Protein AF-A0A960TEM9-F1 (afdb_monomer_lite)

pLDDT: mean 94.27, std 4.08, range [75.38, 98.44]

Foldseek 3Di:
DFEAEAEQCALVLVVLLCPLQVDDGQEYEYEECNHNFLDPDPVLLVLLLVLQVVQVVVCVVVVHPDGSLVSLVVCCVVQCPVPPCSVVSVVSSVVNNVSLVSSVVSLLVSLVSVVVSCVPRHPYQYAYAYELQDFPCCPHPRVVRYQALHWDADPNFIEGEHYYDCDHDRNHSRVRHDHFDWDQDPNDIDGPLVVSCVVRVGPYYD

Radius of gyration: 19.65 Å; chains: 1; bounding box: 46×32×54 Å

Secondary structure (DSSP, 8-state):
--EEEEE--TT-HHHHHHHHHH---SEEEEES-S-S-S-S-HHHHHHHHHHHHHHHHHHHHTT----HHHHHHHHHHSTTTTGGGHHHHHHHHHHHHHHHHHHHHHHHHHHHHHHHHHHHH--SEEEEE--TTSB-GGGSGGGGTB-BTEEEEETTEEEEE----SSPPTTS-GGGBPPP-EEEETTEEEEHHHHHHHHH--SEE-

Structure (mmCIF, N/CA/C/O backbone):
data_AF-A0A960TEM9-F1
#
_entry.id   AF-A0A960TEM9-F1
#
loop_
_atom_site.group_PDB
_atom_site.id
_atom_site.type_symbol
_atom_site.label_atom_id
_atom_site.label_alt_id
_atom_site.label_comp_id
_atom_site.label_asym_id
_atom_site.label_entity_id
_atom_site.label_seq_id
_atom_site.pdbx_PDB_ins_code
_atom_site.Cartn_x
_atom_site.Cartn_y
_atom_site.Cartn_z
_atom_site.occupancy
_atom_site.B_iso_or_equiv
_atom_site.auth_seq_id
_atom_site.auth_comp_id
_atom_site.auth_asym_id
_atom_site.auth_atom_id
_atom_site.pdbx_PDB_model_num
ATOM 1 N N . MET A 1 1 ? -21.527 -1.713 22.160 1.00 87.81 1 MET A N 1
ATOM 2 C CA . MET A 1 1 ? -20.190 -1.833 21.565 1.00 87.81 1 MET A CA 1
ATOM 3 C C . MET A 1 1 ? -19.912 -0.584 20.749 1.00 87.81 1 MET A C 1
ATOM 5 O O . MET A 1 1 ? -20.738 -0.229 19.914 1.00 87.81 1 MET A O 1
ATOM 9 N N . LYS A 1 2 ? -18.819 0.114 21.033 1.00 93.19 2 LYS A N 1
ATOM 10 C CA . LYS A 1 2 ? -18.393 1.347 20.384 1.00 93.19 2 LYS A CA 1
ATOM 11 C C . LYS A 1 2 ? -17.256 1.032 19.418 1.00 93.19 2 LYS A C 1
ATOM 13 O O . LYS A 1 2 ? -16.151 0.711 19.844 1.00 93.19 2 LYS A O 1
ATOM 18 N N . ILE A 1 3 ? -17.549 1.125 18.128 1.00 94.00 3 ILE A N 1
ATOM 19 C CA . ILE A 1 3 ? -16.569 0.950 17.057 1.00 94.00 3 ILE A CA 1
ATOM 20 C C . ILE A 1 3 ? -16.084 2.334 16.629 1.00 94.00 3 ILE A C 1
ATOM 22 O O . ILE A 1 3 ? -16.900 3.219 16.365 1.00 94.00 3 ILE A O 1
ATOM 26 N N . LEU A 1 4 ? -14.771 2.514 16.550 1.00 96.00 4 LEU A N 1
ATOM 27 C CA . LEU A 1 4 ? -14.139 3.656 15.901 1.00 96.00 4 LEU A CA 1
ATOM 28 C C . LEU A 1 4 ? -13.612 3.205 14.541 1.00 96.00 4 LEU A C 1
ATOM 30 O O . LEU A 1 4 ? -12.594 2.523 14.456 1.00 96.00 4 LEU A O 1
ATOM 34 N N . PHE A 1 5 ? -14.348 3.572 13.495 1.00 95.44 5 PHE A N 1
ATOM 35 C CA . PHE A 1 5 ? -13.977 3.348 12.103 1.00 95.44 5 PHE A CA 1
ATOM 36 C C . PHE A 1 5 ? -13.313 4.611 11.553 1.00 95.44 5 PHE A C 1
ATOM 38 O O . PHE A 1 5 ? -13.903 5.692 11.604 1.00 95.44 5 PHE A O 1
ATOM 45 N N . VAL A 1 6 ? -12.075 4.474 11.088 1.00 95.75 6 VAL A N 1
ATOM 46 C CA . VAL A 1 6 ? -11.219 5.567 10.623 1.00 95.75 6 VAL A CA 1
ATOM 47 C C . VAL A 1 6 ? -10.696 5.192 9.250 1.00 95.75 6 VAL A C 1
ATOM 49 O O . VAL A 1 6 ? -10.158 4.096 9.091 1.00 95.75 6 VAL A O 1
ATOM 52 N N . THR A 1 7 ? -10.827 6.104 8.290 1.00 94.00 7 THR A N 1
ATOM 53 C CA . THR A 1 7 ? -10.316 5.909 6.933 1.00 94.00 7 THR A CA 1
ATOM 54 C C . THR A 1 7 ? -9.292 6.949 6.531 1.00 94.00 7 THR A C 1
ATOM 56 O O . THR A 1 7 ? -9.216 8.007 7.158 1.00 94.00 7 THR A O 1
ATOM 59 N N . ASP A 1 8 ? -8.505 6.621 5.505 1.00 91.88 8 ASP A N 1
ATOM 60 C CA . ASP A 1 8 ? -7.611 7.545 4.799 1.00 91.88 8 ASP A CA 1
ATOM 61 C C . ASP A 1 8 ? -6.617 8.232 5.745 1.00 91.88 8 ASP A C 1
ATOM 63 O O . ASP A 1 8 ? -6.520 9.459 5.838 1.00 91.88 8 ASP A O 1
ATOM 67 N N . ILE A 1 9 ? -5.887 7.411 6.507 1.00 94.62 9 ILE A N 1
ATOM 68 C CA . ILE A 1 9 ? -4.943 7.890 7.528 1.00 94.62 9 ILE A CA 1
ATOM 69 C C . ILE A 1 9 ? -3.805 8.682 6.886 1.00 94.62 9 ILE A C 1
ATOM 71 O O . ILE A 1 9 ? -3.343 9.655 7.479 1.00 94.62 9 ILE A O 1
ATOM 75 N N . HIS A 1 10 ? -3.335 8.272 5.706 1.00 94.38 10 HIS A N 1
ATOM 76 C CA . HIS A 1 10 ? -2.368 9.017 4.905 1.00 94.38 10 HIS A CA 1
ATOM 77 C C . HIS A 1 10 ? -1.133 9.501 5.687 1.00 94.38 10 HIS A C 1
ATOM 79 O O . HIS A 1 10 ? -0.789 10.683 5.678 1.00 94.38 10 HIS A O 1
ATOM 85 N N . ASP A 1 11 ? -0.448 8.589 6.387 1.00 92.50 11 ASP A N 1
ATOM 86 C CA . ASP A 1 11 ? 0.738 8.911 7.201 1.00 92.50 11 ASP A CA 1
ATOM 87 C C . ASP A 1 11 ? 0.480 9.911 8.366 1.00 92.50 11 ASP A C 1
ATOM 89 O O . ASP A 1 11 ? 1.436 10.410 8.975 1.00 92.50 11 ASP A O 1
ATOM 93 N N . ALA A 1 12 ? -0.775 10.196 8.750 1.00 94.50 12 ALA A N 1
ATOM 94 C CA . ALA A 1 12 ? -1.130 11.127 9.832 1.00 94.50 12 ALA A CA 1
ATOM 95 C C . ALA A 1 12 ? -0.862 10.556 11.244 1.00 94.50 12 ALA A C 1
ATOM 97 O O . ALA A 1 12 ? -1.727 10.517 12.119 1.00 94.50 12 ALA A O 1
ATOM 98 N N . LEU A 1 13 ? 0.380 10.138 11.509 1.00 93.88 13 LEU A N 1
ATOM 99 C CA . LEU A 1 13 ? 0.802 9.450 12.737 1.00 93.88 13 LEU A CA 1
ATOM 100 C C . LEU A 1 13 ? 0.523 10.254 14.016 1.00 93.88 13 LEU A C 1
ATOM 102 O O . LEU A 1 13 ? 0.240 9.688 15.073 1.00 93.88 13 LEU A O 1
ATOM 106 N N . LYS A 1 14 ? 0.609 11.589 13.940 1.00 95.12 14 LYS A N 1
ATOM 107 C CA . LYS A 1 14 ? 0.309 12.469 15.081 1.00 95.12 14 LYS A CA 1
ATOM 108 C C . LYS A 1 14 ? -1.171 12.417 15.441 1.00 95.12 14 LYS A C 1
ATOM 110 O O . LYS A 1 14 ? -1.487 12.304 16.625 1.00 95.12 14 LYS A O 1
ATOM 115 N N . ASP A 1 15 ? -2.036 12.467 14.438 1.00 96.25 15 ASP A N 1
ATOM 116 C CA . ASP A 1 15 ? -3.483 12.457 14.625 1.00 96.25 15 ASP A CA 1
ATOM 117 C C . ASP A 1 15 ? -3.960 11.062 15.017 1.00 96.25 15 ASP A C 1
ATOM 119 O O . ASP A 1 15 ? -4.743 10.940 15.954 1.00 96.25 15 ASP A O 1
ATOM 123 N N . LEU A 1 16 ? -3.377 10.008 14.432 1.00 96.12 16 LEU A N 1
ATOM 124 C CA . LEU A 1 16 ? -3.600 8.629 14.864 1.00 96.12 16 LEU A CA 1
ATOM 125 C C . LEU A 1 16 ? -3.252 8.445 16.348 1.00 96.12 16 LEU A C 1
ATOM 127 O O . LEU A 1 16 ? -4.034 7.879 17.108 1.00 96.12 16 LEU A O 1
ATOM 131 N N . ARG A 1 17 ? -2.117 8.989 16.806 1.00 96.75 17 ARG A N 1
ATOM 132 C CA . ARG A 1 17 ? -1.752 8.965 18.230 1.00 96.75 17 ARG A CA 1
ATOM 133 C C . ARG A 1 17 ? -2.773 9.702 19.095 1.00 96.75 17 ARG A C 1
ATOM 135 O O . ARG A 1 17 ? -3.124 9.216 20.170 1.00 96.75 17 ARG A O 1
ATOM 142 N N . VAL A 1 18 ? -3.206 10.894 18.679 1.00 97.12 18 VAL A N 1
ATOM 143 C CA . VAL A 1 18 ? -4.218 11.666 19.417 1.00 97.12 18 VAL A CA 1
ATOM 144 C C . VAL A 1 18 ? -5.517 10.872 19.490 1.00 97.12 18 VAL A C 1
ATOM 146 O O . VAL A 1 18 ? -6.055 10.720 20.582 1.00 97.12 18 VAL A O 1
ATOM 149 N N . LEU A 1 19 ? -5.972 10.296 18.379 1.00 96.69 19 LEU A N 1
ATOM 150 C CA . LEU A 1 19 ? -7.174 9.473 18.316 1.00 96.69 19 LEU A CA 1
ATOM 151 C C . LEU A 1 19 ? -7.092 8.291 19.285 1.00 96.69 19 LEU A C 1
ATOM 153 O O . LEU A 1 19 ? -7.959 8.161 20.146 1.00 96.69 19 LEU A O 1
ATOM 157 N N . LEU A 1 20 ? -6.024 7.493 19.222 1.00 96.75 20 LEU A N 1
ATOM 158 C CA . LEU A 1 20 ? -5.862 6.315 20.080 1.00 96.75 20 LEU A CA 1
ATOM 159 C C . LEU A 1 20 ? -5.792 6.687 21.569 1.00 96.75 20 LEU A C 1
ATOM 161 O O . LEU A 1 20 ? -6.387 6.022 22.404 1.00 96.75 20 LEU A O 1
ATOM 165 N N . SER A 1 21 ? -5.108 7.785 21.906 1.00 96.62 21 SER A N 1
ATOM 166 C CA . SER A 1 21 ? -4.914 8.202 23.305 1.00 96.62 21 SER A CA 1
ATOM 167 C C . SER A 1 21 ? -6.068 8.999 23.921 1.00 96.62 21 SER A C 1
ATOM 169 O O . SER A 1 21 ? -6.126 9.124 25.144 1.00 96.62 21 SER A O 1
ATOM 171 N N . SER A 1 22 ? -6.956 9.578 23.108 1.00 95.81 22 SER A N 1
ATOM 172 C CA . SER A 1 22 ? -8.042 10.455 23.579 1.00 95.81 22 SER A CA 1
ATOM 173 C C . SER A 1 22 ? -9.438 9.863 23.410 1.00 95.81 22 SER A C 1
ATOM 175 O O . SER A 1 22 ? -10.421 10.479 23.829 1.00 95.81 22 SER A O 1
ATOM 177 N N . THR A 1 23 ? -9.540 8.676 22.812 1.00 95.50 23 THR A N 1
ATOM 178 C CA . THR A 1 23 ? -10.810 7.986 22.614 1.00 95.50 23 THR A CA 1
ATOM 179 C C . THR A 1 23 ? -10.873 6.688 23.408 1.00 95.50 23 THR A C 1
ATOM 181 O O . THR A 1 23 ? -9.870 6.105 23.807 1.00 95.50 23 THR A O 1
ATOM 184 N N . ASP A 1 24 ? -12.100 6.269 23.686 1.00 94.00 24 ASP A N 1
ATOM 185 C CA . ASP A 1 24 ? -12.412 4.981 24.293 1.00 94.00 24 ASP A CA 1
ATOM 186 C C . ASP A 1 24 ? -13.243 4.188 23.292 1.00 94.00 24 ASP A C 1
ATOM 188 O O . ASP A 1 24 ? -14.206 4.741 22.745 1.00 94.00 24 ASP A O 1
ATOM 192 N N . ALA A 1 25 ? -12.850 2.953 23.006 1.00 94.69 25 ALA A N 1
ATOM 193 C CA . ALA A 1 25 ? -13.451 2.103 21.985 1.00 94.69 25 ALA A CA 1
ATOM 194 C C . ALA A 1 25 ? -13.529 0.666 22.492 1.00 94.69 25 ALA A C 1
ATOM 196 O O . ALA A 1 25 ? -12.706 0.246 23.292 1.00 94.69 25 ALA A O 1
ATOM 197 N N . ASP A 1 26 ? -14.468 -0.108 21.961 1.00 94.06 26 ASP A N 1
ATOM 198 C CA . ASP A 1 26 ? -14.418 -1.569 22.058 1.00 94.06 26 ASP A CA 1
ATOM 199 C C . ASP A 1 26 ? -13.652 -2.174 20.866 1.00 94.06 26 ASP A C 1
ATOM 201 O O . ASP A 1 26 ? -13.175 -3.306 20.938 1.00 94.06 26 ASP A O 1
ATOM 205 N N . LEU A 1 27 ? -13.544 -1.425 19.761 1.00 95.44 27 LEU A N 1
ATOM 206 C CA . LEU A 1 27 ? -12.849 -1.829 18.543 1.00 95.44 27 LEU A CA 1
ATOM 207 C C . LEU A 1 27 ? -12.397 -0.607 17.728 1.00 95.44 27 LEU A C 1
ATOM 209 O O . LEU A 1 27 ? -13.201 0.292 17.468 1.00 95.44 27 LEU A O 1
ATOM 213 N N . TYR A 1 28 ? -11.147 -0.625 17.265 1.00 97.12 28 TYR A N 1
ATOM 214 C CA . TYR A 1 28 ? -10.631 0.266 16.224 1.00 97.12 28 TYR A CA 1
ATOM 215 C C . TYR A 1 28 ? -10.562 -0.464 14.884 1.00 97.12 28 TYR A C 1
ATOM 217 O O . TYR A 1 28 ? -10.062 -1.587 14.800 1.00 97.12 28 TYR A O 1
ATOM 225 N N . LEU A 1 29 ? -11.032 0.197 13.835 1.00 96.56 29 LEU A N 1
ATOM 226 C CA . LEU A 1 29 ? -10.920 -0.251 12.454 1.00 96.56 29 LEU A CA 1
ATOM 227 C C . LEU A 1 29 ? -10.253 0.864 11.654 1.00 96.56 29 LEU A C 1
ATOM 229 O O . LEU A 1 29 ? -10.829 1.939 11.496 1.00 96.56 29 LEU A O 1
ATOM 233 N N . LEU A 1 30 ? -9.020 0.615 11.219 1.00 96.75 30 LEU A N 1
ATOM 234 C CA . LEU A 1 30 ? -8.183 1.557 10.480 1.00 96.75 30 LEU A CA 1
ATOM 235 C C . LEU A 1 30 ? -8.102 1.103 9.019 1.00 96.75 30 LEU A C 1
ATOM 237 O O . LEU A 1 30 ? -7.366 0.169 8.698 1.00 96.75 30 LEU A O 1
ATOM 241 N N . CYS A 1 31 ? -8.895 1.703 8.142 1.00 94.25 31 CYS A N 1
ATOM 242 C CA . CYS A 1 31 ? -9.193 1.123 6.835 1.00 94.25 31 CYS A CA 1
ATOM 243 C C . CYS A 1 31 ? -8.950 2.105 5.694 1.00 94.25 31 CYS A C 1
ATOM 245 O O . CYS A 1 31 ? -9.415 3.230 5.754 1.00 94.25 31 CYS A O 1
ATOM 247 N N . GLY A 1 32 ? -8.321 1.659 4.614 1.00 88.56 32 GLY A N 1
ATOM 248 C CA . GLY A 1 32 ? -8.079 2.504 3.448 1.00 88.56 32 GLY A CA 1
ATOM 249 C C . GLY A 1 32 ? -6.903 3.456 3.660 1.00 88.56 32 GLY A C 1
ATOM 250 O O . GLY A 1 32 ? -6.765 4.088 4.711 1.00 88.56 32 GLY A O 1
ATOM 251 N N . ASP A 1 33 ? -6.039 3.490 2.650 1.00 92.38 33 ASP A N 1
ATOM 252 C CA . ASP A 1 33 ? -4.876 4.360 2.490 1.00 92.38 33 ASP A CA 1
ATOM 253 C C . ASP A 1 33 ? -4.189 4.747 3.800 1.00 92.38 33 ASP A C 1
ATOM 255 O O . ASP A 1 33 ? -4.117 5.910 4.214 1.00 92.38 33 ASP A O 1
ATOM 259 N N . ILE A 1 34 ? -3.674 3.719 4.471 1.00 94.19 34 ILE A N 1
ATOM 260 C CA . ILE A 1 34 ? -2.977 3.854 5.746 1.00 94.19 34 ILE A CA 1
ATOM 261 C C . ILE A 1 34 ? -1.737 4.739 5.549 1.00 94.19 34 ILE A C 1
ATOM 263 O O . ILE A 1 34 ? -1.454 5.635 6.354 1.00 94.19 34 ILE A O 1
ATOM 267 N N . LEU A 1 35 ? -1.007 4.504 4.456 1.00 94.81 35 LEU A N 1
ATOM 268 C CA . LEU A 1 35 ? 0.089 5.355 3.998 1.00 94.81 35 LEU A CA 1
ATOM 269 C C . LEU A 1 35 ? -0.357 6.264 2.848 1.00 94.81 35 LEU A C 1
ATOM 271 O O . LEU A 1 35 ? -1.316 5.981 2.139 1.00 94.81 35 LEU A O 1
ATOM 275 N N . TYR A 1 36 ? 0.379 7.356 2.637 1.00 91.75 36 TYR A N 1
ATOM 276 C CA . TYR A 1 36 ? 0.173 8.265 1.508 1.00 91.75 36 TYR A CA 1
ATOM 277 C C . TYR A 1 36 ? 1.316 8.207 0.495 1.00 91.75 36 TYR A C 1
ATOM 279 O O . TYR A 1 36 ? 1.104 8.272 -0.715 1.00 91.75 36 TYR A O 1
ATOM 287 N N . HIS A 1 37 ? 2.555 8.063 0.967 1.00 92.88 37 HIS A N 1
ATOM 288 C CA . HIS A 1 37 ? 3.728 8.036 0.094 1.00 92.88 37 HIS A CA 1
ATOM 289 C C . HIS A 1 37 ? 4.707 6.929 0.464 1.00 92.88 37 HIS A C 1
ATOM 291 O O . HIS A 1 37 ? 4.929 6.635 1.640 1.00 92.88 37 HIS A O 1
ATOM 297 N N . ALA A 1 38 ? 5.385 6.367 -0.539 1.00 94.88 38 ALA A N 1
ATOM 298 C CA . ALA A 1 38 ? 6.365 5.313 -0.306 1.00 94.88 38 ALA A CA 1
ATOM 299 C C . ALA A 1 38 ? 7.645 5.796 0.402 1.00 94.88 38 ALA A C 1
ATOM 301 O O . ALA A 1 38 ? 8.307 5.013 1.084 1.00 94.88 38 ALA A O 1
ATOM 302 N N . PHE A 1 39 ? 7.994 7.079 0.267 1.00 96.75 39 PHE A N 1
ATOM 303 C CA . PHE A 1 39 ? 9.194 7.670 0.862 1.00 96.75 39 PHE A CA 1
ATOM 304 C C . PHE A 1 39 ? 8.852 8.811 1.826 1.00 96.75 39 PHE A C 1
ATOM 306 O O . PHE A 1 39 ? 7.751 9.353 1.810 1.00 96.75 39 PHE A O 1
ATOM 313 N N . TYR A 1 40 ? 9.824 9.187 2.659 1.00 92.88 40 TYR A N 1
ATOM 314 C CA . TYR A 1 40 ? 9.784 10.417 3.466 1.00 92.88 40 TYR A CA 1
ATOM 315 C C . TYR A 1 40 ? 10.334 11.649 2.732 1.00 92.88 40 TYR A C 1
ATOM 31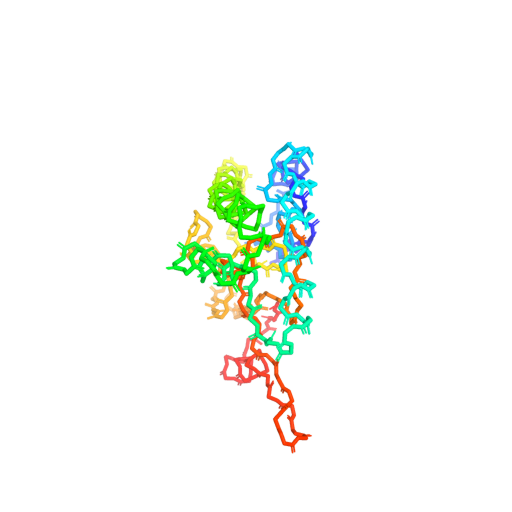7 O O . TYR A 1 40 ? 10.212 12.764 3.221 1.00 92.88 40 TYR A O 1
ATOM 325 N N . ASP A 1 41 ? 11.015 11.431 1.610 1.00 94.81 41 ASP A N 1
ATOM 326 C CA . ASP A 1 41 ? 11.779 12.432 0.871 1.00 94.81 41 ASP A CA 1
ATOM 327 C C . ASP A 1 41 ? 11.055 12.725 -0.445 1.00 94.81 41 ASP A C 1
ATOM 329 O O . ASP A 1 41 ? 10.859 11.808 -1.248 1.00 94.81 41 ASP A O 1
ATOM 333 N N . GLU A 1 42 ? 10.642 13.979 -0.632 1.00 93.94 42 GLU A N 1
ATOM 334 C CA . GLU A 1 42 ? 9.853 14.423 -1.787 1.00 93.94 42 GLU A CA 1
ATOM 335 C C . GLU A 1 42 ? 10.588 14.227 -3.116 1.00 93.94 42 GLU A C 1
ATOM 337 O O . GLU A 1 42 ? 9.971 13.780 -4.085 1.00 93.94 42 GLU A O 1
ATOM 342 N N . ASP A 1 43 ? 11.905 14.449 -3.155 1.00 96.25 43 ASP A N 1
ATOM 343 C CA . ASP A 1 43 ? 12.702 14.256 -4.370 1.00 96.25 43 ASP A CA 1
ATOM 344 C C . ASP A 1 43 ? 12.692 12.782 -4.789 1.00 96.25 43 ASP A C 1
ATOM 346 O O . ASP A 1 43 ? 12.558 12.462 -5.971 1.00 96.25 43 ASP A O 1
ATOM 350 N N . LYS A 1 44 ? 12.762 11.857 -3.821 1.00 96.50 44 LYS A N 1
ATOM 351 C CA . LYS A 1 44 ? 12.663 10.415 -4.108 1.00 96.50 44 LYS A CA 1
ATOM 352 C C . LYS A 1 44 ? 11.274 9.999 -4.566 1.00 96.50 44 LYS A C 1
ATOM 354 O O . LYS A 1 44 ? 11.176 9.112 -5.411 1.00 96.50 44 LYS A O 1
ATOM 359 N N . ILE A 1 45 ? 10.219 10.605 -4.014 1.00 96.00 45 ILE A N 1
ATOM 360 C CA . ILE A 1 45 ? 8.843 10.369 -4.479 1.00 96.00 45 ILE A CA 1
ATOM 361 C C . ILE A 1 45 ? 8.748 10.777 -5.945 1.00 96.00 45 ILE A C 1
ATOM 363 O O . ILE A 1 45 ? 8.367 9.958 -6.780 1.00 96.00 45 ILE A O 1
ATOM 367 N N . TYR A 1 46 ? 9.159 12.007 -6.258 1.00 97.19 46 TYR A N 1
ATOM 368 C CA . TYR A 1 46 ? 9.124 12.539 -7.613 1.00 97.19 46 TYR A CA 1
ATOM 369 C C . TYR A 1 46 ? 9.926 11.666 -8.581 1.00 97.19 46 TYR A C 1
ATOM 371 O O . TYR A 1 46 ? 9.406 11.230 -9.605 1.00 97.19 46 TYR A O 1
ATOM 379 N N . GLN A 1 47 ? 11.167 11.335 -8.223 1.00 97.62 47 GLN A N 1
ATOM 380 C CA . GLN A 1 47 ? 12.034 10.513 -9.055 1.00 97.62 47 GLN A CA 1
ATOM 381 C C . GLN A 1 47 ? 11.446 9.120 -9.314 1.00 97.62 47 GLN A C 1
ATOM 383 O O . GLN A 1 47 ? 11.481 8.630 -10.443 1.00 97.62 47 GLN A O 1
ATOM 388 N N . PHE A 1 48 ? 10.891 8.481 -8.281 1.00 98.06 48 PHE A N 1
ATOM 389 C CA . PHE A 1 48 ? 10.286 7.162 -8.419 1.00 98.06 48 PHE A CA 1
ATOM 390 C C . PHE A 1 48 ? 9.049 7.195 -9.320 1.00 98.06 48 PHE A C 1
ATOM 392 O O . PHE A 1 48 ? 8.943 6.354 -10.211 1.00 98.06 48 PHE A O 1
ATOM 399 N N . VAL A 1 49 ? 8.170 8.187 -9.138 1.00 97.50 49 VAL A N 1
ATOM 400 C CA . VAL A 1 49 ? 6.985 8.407 -9.981 1.00 97.50 49 VAL A CA 1
ATOM 401 C C . VAL A 1 49 ? 7.391 8.643 -11.433 1.00 97.50 49 VAL A C 1
ATOM 403 O O . VAL A 1 49 ? 6.904 7.949 -12.319 1.00 97.50 49 VAL A O 1
ATOM 406 N N . CYS A 1 50 ? 8.324 9.561 -11.699 1.00 98.00 50 CYS A N 1
ATOM 407 C CA . CYS A 1 50 ? 8.763 9.858 -13.063 1.00 98.00 50 CYS A CA 1
ATOM 408 C C . CYS A 1 50 ? 9.297 8.616 -13.778 1.00 98.00 50 CYS A C 1
ATOM 410 O O . CYS A 1 50 ? 8.876 8.322 -14.894 1.00 98.00 50 CYS A O 1
ATOM 412 N N . LEU A 1 51 ? 10.170 7.847 -13.120 1.00 98.19 51 LEU A N 1
ATOM 413 C CA . LEU A 1 51 ? 10.682 6.608 -13.696 1.00 98.19 51 LEU A CA 1
ATOM 414 C C . LEU A 1 51 ? 9.564 5.579 -13.907 1.00 98.19 51 LEU A C 1
ATOM 416 O O . LEU A 1 51 ? 9.515 4.954 -14.965 1.00 98.19 51 LEU A O 1
ATOM 420 N N . GLN A 1 52 ? 8.648 5.416 -12.947 1.00 97.69 52 GLN A N 1
ATOM 421 C CA . GLN A 1 52 ? 7.508 4.503 -13.078 1.00 97.69 52 GLN A CA 1
ATOM 422 C C . GLN A 1 52 ? 6.659 4.835 -14.314 1.00 97.69 52 GLN A C 1
ATOM 424 O O . GLN A 1 52 ? 6.371 3.944 -15.115 1.00 97.69 52 GLN A O 1
ATOM 429 N N . GLU A 1 53 ? 6.322 6.111 -14.510 1.00 97.31 53 GLU A N 1
ATOM 430 C CA . GLU A 1 53 ? 5.541 6.588 -15.657 1.00 97.31 53 GLU A CA 1
ATOM 431 C C . GLU A 1 53 ? 6.299 6.465 -16.989 1.00 97.31 53 GLU A C 1
ATOM 433 O O . GLU A 1 53 ? 5.697 6.144 -18.020 1.00 97.31 53 GLU A O 1
ATOM 438 N N . GLU A 1 54 ? 7.623 6.660 -16.996 1.00 97.25 54 GLU A N 1
ATOM 439 C CA . GLU A 1 54 ? 8.459 6.408 -18.178 1.00 97.25 54 GLU A CA 1
ATOM 440 C C . GLU A 1 54 ? 8.409 4.931 -18.592 1.00 97.25 54 GLU A C 1
ATOM 442 O O . GLU A 1 54 ? 8.212 4.620 -19.770 1.00 97.25 54 GLU A O 1
ATOM 447 N N . PHE A 1 55 ? 8.515 4.008 -17.632 1.00 97.19 55 PHE A N 1
ATOM 448 C CA . PHE A 1 55 ? 8.406 2.574 -17.901 1.00 97.19 55 PHE A CA 1
ATOM 449 C C . PHE A 1 55 ? 7.001 2.167 -18.356 1.00 97.19 55 PHE A C 1
ATOM 451 O O . PHE A 1 55 ? 6.876 1.351 -19.272 1.00 97.19 55 PHE A O 1
ATOM 458 N N . TYR A 1 56 ? 5.944 2.747 -17.786 1.00 96.44 56 TYR A N 1
ATOM 459 C CA . TYR A 1 56 ? 4.579 2.534 -18.273 1.00 96.44 56 TYR A CA 1
ATOM 460 C C . TYR A 1 56 ? 4.394 3.022 -19.709 1.00 96.44 56 TYR A C 1
ATOM 462 O O . TYR A 1 56 ? 3.839 2.311 -20.553 1.00 96.44 56 TYR A O 1
ATOM 470 N N . SER A 1 57 ? 4.890 4.224 -20.001 1.00 96.56 57 SER A N 1
ATOM 471 C CA . SER A 1 57 ? 4.837 4.814 -21.338 1.00 96.56 57 SER A CA 1
ATOM 472 C C . SER A 1 57 ? 5.566 3.938 -22.353 1.00 96.56 57 SER A C 1
ATOM 474 O O . SER A 1 57 ? 5.049 3.688 -23.441 1.00 96.56 57 SER A O 1
ATOM 476 N N . GLU A 1 58 ? 6.726 3.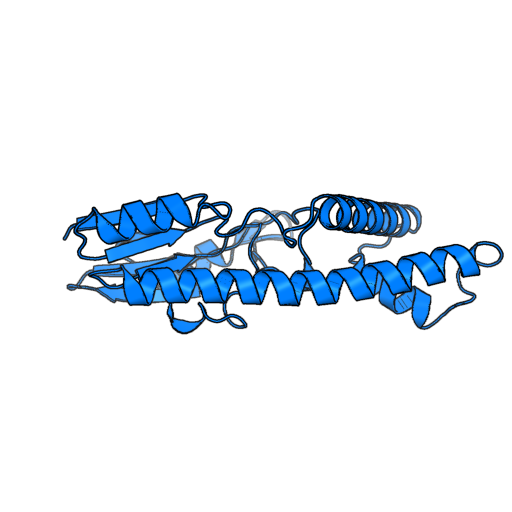406 -21.978 1.00 96.12 58 GLU A N 1
ATOM 477 C CA . GLU A 1 58 ? 7.502 2.488 -22.804 1.00 96.12 58 GLU A CA 1
ATOM 478 C C . GLU A 1 58 ? 6.794 1.147 -23.036 1.00 96.12 58 GLU A C 1
ATOM 480 O O . GLU A 1 58 ? 6.719 0.672 -24.169 1.00 96.12 58 GLU A O 1
ATOM 485 N N . ALA A 1 59 ? 6.233 0.540 -21.987 1.00 95.56 59 ALA A N 1
ATOM 486 C CA . ALA A 1 59 ? 5.450 -0.688 -22.105 1.00 95.56 59 ALA A CA 1
ATOM 487 C C . ALA A 1 59 ? 4.281 -0.507 -23.086 1.00 95.56 59 ALA A C 1
ATOM 489 O O . ALA A 1 59 ? 4.073 -1.335 -23.976 1.00 95.56 59 ALA A O 1
ATOM 490 N N . LYS A 1 60 ? 3.576 0.624 -22.976 1.00 95.56 60 LYS A N 1
ATOM 491 C CA . LYS A 1 60 ? 2.464 0.990 -23.855 1.00 95.56 60 LYS A CA 1
ATOM 492 C C . LYS A 1 60 ? 2.904 1.213 -25.302 1.00 95.56 60 LYS A C 1
ATOM 494 O O . LYS A 1 60 ? 2.206 0.772 -26.209 1.00 95.56 60 LYS A O 1
ATOM 499 N N . GLN A 1 61 ? 4.051 1.852 -25.537 1.00 94.31 61 GLN A N 1
ATOM 500 C CA . GLN A 1 61 ? 4.605 2.021 -26.890 1.00 94.31 61 GLN A CA 1
ATOM 501 C C . GLN A 1 61 ? 4.937 0.681 -27.560 1.00 94.31 61 GLN A C 1
ATOM 503 O O . GLN A 1 61 ? 4.844 0.567 -28.779 1.00 94.31 61 GLN A O 1
ATOM 508 N N . GLN A 1 62 ? 5.285 -0.336 -26.770 1.00 92.19 62 GLN A N 1
ATOM 509 C CA . GLN A 1 62 ? 5.516 -1.699 -27.252 1.00 92.19 62 GLN A CA 1
ATOM 510 C C . GLN A 1 62 ? 4.231 -2.546 -27.347 1.00 92.19 62 GLN A C 1
ATOM 512 O O . GLN A 1 62 ? 4.331 -3.726 -27.676 1.00 92.19 62 GLN A O 1
ATOM 517 N N . ASP A 1 63 ? 3.056 -1.985 -27.037 1.00 94.00 63 ASP A N 1
ATOM 518 C CA . ASP A 1 63 ? 1.777 -2.705 -26.901 1.00 94.00 63 ASP A CA 1
ATOM 519 C C . ASP A 1 63 ? 1.856 -3.894 -25.921 1.00 94.00 63 ASP A C 1
ATOM 521 O O . ASP A 1 63 ? 1.319 -4.982 -26.136 1.00 94.00 63 ASP A O 1
ATOM 525 N N . ARG A 1 64 ? 2.591 -3.704 -24.818 1.00 93.62 64 ARG A N 1
ATOM 526 C CA . ARG A 1 64 ? 2.800 -4.726 -23.787 1.00 93.62 64 ARG A CA 1
ATOM 527 C C . ARG A 1 64 ? 2.079 -4.349 -22.505 1.00 93.62 64 ARG A C 1
ATOM 529 O O . ARG A 1 64 ? 2.312 -3.290 -21.931 1.00 93.62 64 ARG A O 1
ATOM 536 N N . ARG A 1 65 ? 1.281 -5.282 -21.986 1.00 90.00 65 ARG A N 1
ATOM 537 C CA . ARG A 1 65 ? 0.748 -5.228 -20.619 1.00 90.00 65 ARG A CA 1
ATOM 538 C C . ARG A 1 65 ? 1.779 -5.824 -19.659 1.00 90.00 65 ARG A C 1
ATOM 540 O O . ARG A 1 65 ? 1.700 -6.998 -19.314 1.00 90.00 65 ARG A O 1
ATOM 547 N N . ILE A 1 66 ? 2.794 -5.036 -19.311 1.00 93.81 66 ILE A N 1
ATOM 548 C CA . ILE A 1 66 ? 3.859 -5.410 -18.370 1.00 93.81 66 ILE A CA 1
ATOM 549 C C . ILE A 1 66 ? 4.034 -4.306 -17.326 1.00 93.81 66 ILE A C 1
ATOM 551 O O . ILE A 1 66 ? 4.020 -3.126 -17.668 1.00 93.81 66 ILE A O 1
ATOM 555 N N . MET A 1 67 ? 4.205 -4.697 -16.065 1.00 94.31 67 MET A N 1
ATOM 556 C CA . MET A 1 67 ? 4.468 -3.772 -14.962 1.00 94.31 67 MET A CA 1
ATOM 557 C C . MET A 1 67 ? 5.858 -3.124 -15.107 1.00 94.31 67 MET A C 1
ATOM 559 O O . MET A 1 67 ? 6.799 -3.811 -15.531 1.00 94.31 67 MET A O 1
ATOM 563 N N . PRO A 1 68 ? 6.060 -1.856 -14.699 1.00 96.50 68 PRO A N 1
ATOM 564 C CA . PRO A 1 68 ? 7.354 -1.183 -14.732 1.00 96.50 68 PRO A CA 1
ATOM 565 C C . PRO A 1 68 ? 8.489 -1.973 -14.086 1.00 96.50 68 PRO A C 1
ATOM 567 O O . PRO A 1 68 ? 9.582 -2.044 -14.645 1.00 96.50 68 PRO A O 1
ATOM 570 N N . TYR A 1 69 ? 8.238 -2.636 -12.950 1.00 96.94 69 TYR A N 1
ATOM 571 C CA . TYR A 1 69 ? 9.258 -3.458 -12.285 1.00 96.94 69 TYR A CA 1
ATOM 572 C C . TYR A 1 69 ? 9.750 -4.606 -13.164 1.00 96.94 69 TYR A C 1
ATOM 574 O O . TYR A 1 69 ? 10.953 -4.887 -13.218 1.00 96.94 69 TYR A O 1
ATOM 582 N N . ASP A 1 70 ? 8.833 -5.265 -13.865 1.00 97.12 70 ASP A N 1
ATOM 583 C CA . ASP A 1 70 ? 9.164 -6.381 -14.739 1.00 97.12 70 ASP A CA 1
ATOM 584 C C . ASP A 1 70 ? 9.846 -5.896 -16.017 1.00 97.12 70 ASP A C 1
ATOM 586 O O . ASP A 1 70 ? 10.850 -6.481 -16.422 1.00 97.12 70 ASP A O 1
ATOM 590 N N . LEU A 1 71 ? 9.405 -4.771 -16.587 1.00 96.81 71 LEU A N 1
ATOM 591 C CA . LEU A 1 71 ? 10.070 -4.162 -17.737 1.00 96.81 71 LEU A CA 1
ATOM 592 C C . LEU A 1 71 ? 11.499 -3.711 -17.404 1.00 96.81 71 LEU A C 1
ATOM 594 O O . LEU A 1 71 ? 12.431 -4.049 -18.132 1.00 96.81 71 LEU A O 1
ATOM 598 N N . ALA A 1 72 ? 11.700 -3.014 -16.283 1.00 97.38 72 ALA A N 1
ATOM 599 C CA . ALA A 1 72 ? 13.028 -2.628 -15.815 1.00 97.38 72 ALA A CA 1
ATOM 600 C C . ALA A 1 72 ? 13.912 -3.862 -15.557 1.00 97.38 72 ALA A C 1
ATOM 602 O O . ALA A 1 72 ? 15.096 -3.884 -15.894 1.00 97.38 72 ALA A O 1
ATOM 603 N N . THR A 1 73 ? 13.336 -4.935 -15.009 1.00 97.25 73 THR A N 1
ATOM 604 C CA . THR A 1 73 ? 14.051 -6.205 -14.820 1.00 97.25 73 THR A CA 1
ATOM 605 C C . THR A 1 73 ? 14.453 -6.837 -16.154 1.00 97.25 73 THR A C 1
ATOM 607 O O . THR A 1 73 ? 15.574 -7.330 -16.276 1.00 97.25 73 THR A O 1
ATOM 610 N N . GLU A 1 74 ? 13.579 -6.823 -17.159 1.00 96.31 74 GLU A N 1
ATOM 611 C CA . GLU A 1 74 ? 13.900 -7.305 -18.504 1.00 96.31 74 GLU A CA 1
ATOM 612 C C . GLU A 1 74 ? 15.008 -6.485 -19.168 1.00 96.31 74 GLU A C 1
ATOM 614 O O . GLU A 1 74 ? 15.897 -7.080 -19.774 1.00 96.31 74 GLU A O 1
ATOM 619 N N . MET A 1 75 ? 14.986 -5.153 -19.048 1.00 95.44 75 MET A N 1
ATOM 620 C CA . MET A 1 75 ? 16.024 -4.289 -19.625 1.00 95.44 75 MET A CA 1
ATOM 621 C C . MET A 1 75 ? 17.405 -4.627 -19.065 1.00 95.44 75 MET A C 1
ATOM 623 O O . MET A 1 75 ? 18.335 -4.864 -19.823 1.00 95.44 75 MET A O 1
ATOM 627 N N . LEU A 1 76 ? 17.518 -4.796 -17.746 1.00 96.50 76 LEU A N 1
ATOM 628 C CA . LEU A 1 76 ? 18.790 -5.175 -17.123 1.00 96.50 76 LEU A CA 1
ATOM 629 C C . LEU A 1 76 ? 19.252 -6.596 -17.474 1.00 96.50 76 LEU A C 1
ATOM 631 O O . LEU A 1 76 ? 20.446 -6.881 -17.424 1.00 96.50 76 LEU A O 1
ATOM 635 N N . ARG A 1 77 ? 18.326 -7.508 -17.796 1.00 96.88 77 ARG A N 1
ATOM 636 C CA . ARG A 1 77 ? 18.667 -8.863 -18.266 1.00 96.88 77 ARG A CA 1
ATOM 637 C C . ARG A 1 77 ? 19.133 -8.869 -19.719 1.00 96.88 77 ARG A C 1
ATOM 639 O O . ARG A 1 77 ? 19.962 -9.701 -20.077 1.00 96.88 77 ARG A O 1
ATOM 646 N N . TYR A 1 78 ? 18.595 -7.968 -20.536 1.00 95.44 78 TYR A N 1
ATOM 647 C CA . TYR A 1 78 ? 18.885 -7.849 -21.961 1.00 95.44 78 TYR A CA 1
ATOM 648 C C . TYR A 1 78 ? 19.352 -6.421 -22.277 1.00 95.44 78 TYR A C 1
ATOM 650 O O . TYR A 1 78 ? 18.597 -5.653 -22.882 1.00 95.44 78 TYR A O 1
ATOM 658 N N . PRO A 1 79 ? 20.587 -6.061 -21.876 1.00 91.12 79 PRO A N 1
ATOM 659 C CA . PRO A 1 79 ? 21.038 -4.673 -21.859 1.00 91.12 79 PRO A CA 1
ATOM 660 C C . PRO A 1 79 ? 21.070 -4.022 -23.244 1.00 91.12 79 PRO A C 1
ATOM 662 O O . PRO A 1 79 ? 20.878 -2.819 -23.327 1.00 91.12 79 PRO A O 1
ATOM 665 N N . ASP A 1 80 ? 21.234 -4.787 -24.327 1.00 93.25 80 ASP A N 1
ATOM 666 C CA . ASP A 1 80 ? 21.325 -4.254 -25.698 1.00 93.25 80 ASP A CA 1
ATOM 667 C C . ASP A 1 80 ? 19.962 -4.078 -26.397 1.00 93.25 80 ASP A C 1
ATOM 669 O O . ASP A 1 80 ? 19.888 -3.700 -27.570 1.00 93.25 80 ASP A O 1
ATOM 673 N N . ARG A 1 81 ? 18.851 -4.367 -25.703 1.00 88.00 81 ARG A N 1
ATOM 674 C CA . ARG A 1 81 ? 17.496 -4.415 -26.286 1.00 88.00 81 ARG A CA 1
ATOM 675 C C . ARG A 1 81 ? 17.061 -3.106 -26.948 1.00 88.00 81 ARG A C 1
ATOM 677 O O . ARG A 1 81 ? 16.244 -3.127 -27.867 1.00 88.00 81 ARG A O 1
ATOM 684 N N . LYS A 1 82 ? 17.573 -1.974 -26.470 1.00 88.94 82 LYS A N 1
ATOM 685 C CA . LYS A 1 82 ? 17.199 -0.631 -26.926 1.00 88.94 82 LYS A CA 1
ATOM 686 C C . LYS A 1 82 ? 18.130 -0.074 -28.004 1.00 88.94 82 LYS A C 1
ATOM 688 O O . LYS A 1 82 ? 17.989 1.079 -28.405 1.00 88.94 82 LYS A O 1
ATOM 693 N N . GLY A 1 83 ? 19.060 -0.879 -28.522 1.00 90.56 83 GLY A N 1
ATOM 694 C CA . GLY A 1 83 ? 20.003 -0.434 -29.541 1.00 90.56 83 GLY A CA 1
ATOM 695 C C . GLY A 1 83 ? 20.824 0.755 -29.039 1.00 90.56 83 GLY A C 1
ATOM 696 O O . GLY A 1 83 ? 21.549 0.627 -28.056 1.00 90.56 83 GLY A O 1
ATOM 697 N N . LYS A 1 84 ? 20.697 1.914 -29.693 1.00 90.56 84 LYS A N 1
ATOM 698 C CA . LYS A 1 84 ? 21.473 3.122 -29.358 1.00 90.56 84 LYS A CA 1
ATOM 699 C C . LYS A 1 84 ? 21.117 3.733 -28.001 1.00 90.56 84 LYS A C 1
ATOM 701 O O . LYS A 1 84 ? 21.991 4.327 -27.385 1.00 90.56 84 LYS A O 1
ATOM 706 N N . ASP A 1 85 ? 19.889 3.540 -27.527 1.00 91.50 85 ASP A N 1
ATOM 707 C CA . ASP A 1 85 ? 19.414 4.136 -26.269 1.00 91.50 85 ASP A CA 1
ATOM 708 C C . ASP A 1 85 ? 19.625 3.202 -25.063 1.00 91.50 85 ASP A C 1
ATOM 710 O O . ASP A 1 85 ? 19.172 3.480 -23.956 1.00 91.50 85 ASP A O 1
ATOM 714 N N . SER A 1 86 ? 20.299 2.067 -25.274 1.00 92.06 86 SER A N 1
ATOM 715 C CA . SER A 1 86 ? 20.496 1.020 -24.266 1.00 92.06 86 SER A CA 1
ATOM 716 C C . SER A 1 86 ? 21.149 1.522 -22.985 1.00 92.06 86 SER A C 1
ATOM 718 O O . SER A 1 86 ? 20.723 1.145 -21.900 1.00 92.06 86 SER A O 1
ATOM 720 N N . GLU A 1 87 ? 22.158 2.387 -23.083 1.00 93.44 87 GLU A N 1
ATOM 721 C CA . GLU A 1 87 ? 22.871 2.893 -21.908 1.00 93.44 87 GLU A CA 1
ATOM 722 C C . GLU A 1 87 ? 21.950 3.697 -20.975 1.00 93.44 87 GLU A C 1
ATOM 724 O O . GLU A 1 87 ? 21.869 3.383 -19.787 1.00 93.44 87 GLU A O 1
ATOM 729 N N . ASP A 1 88 ? 21.192 4.657 -21.518 1.00 96.31 88 ASP A N 1
ATOM 730 C CA . ASP A 1 88 ? 20.243 5.482 -20.754 1.00 96.31 88 ASP A CA 1
ATOM 731 C C . ASP A 1 88 ? 19.151 4.624 -20.100 1.00 96.31 88 ASP A C 1
ATOM 733 O O . ASP A 1 88 ? 18.918 4.694 -18.892 1.00 96.31 88 ASP A O 1
ATOM 737 N N . TRP A 1 89 ? 18.534 3.730 -20.877 1.00 97.19 89 TRP A N 1
ATOM 738 C CA . TRP A 1 89 ? 17.474 2.856 -20.374 1.00 97.19 89 TRP A CA 1
ATOM 739 C C . TRP A 1 89 ? 17.961 1.875 -19.305 1.00 97.19 89 TRP A C 1
ATOM 741 O O . TRP A 1 89 ? 17.234 1.606 -18.347 1.00 97.19 89 TRP A O 1
ATOM 751 N N . ASN A 1 90 ? 19.189 1.367 -19.417 1.00 97.12 90 ASN A N 1
ATOM 752 C CA . ASN A 1 90 ? 19.765 0.487 -18.402 1.00 97.12 90 ASN A CA 1
ATOM 753 C C . ASN A 1 90 ? 20.043 1.235 -17.093 1.00 97.12 90 ASN A C 1
ATOM 755 O O . ASN A 1 90 ? 19.793 0.685 -16.018 1.00 97.12 90 ASN A O 1
ATOM 759 N N . LEU A 1 91 ? 20.506 2.487 -17.165 1.00 97.75 91 LEU A N 1
ATOM 760 C CA . LEU A 1 91 ? 20.690 3.337 -15.987 1.00 97.75 91 LEU A CA 1
ATOM 761 C C . LEU A 1 91 ? 19.351 3.614 -15.294 1.00 97.75 91 LEU A C 1
ATOM 763 O O . LEU A 1 91 ? 19.221 3.352 -14.096 1.00 97.75 91 LEU A O 1
ATOM 767 N N . LYS A 1 92 ? 18.331 4.024 -16.056 1.00 98.31 92 LYS A N 1
ATOM 768 C CA . LYS A 1 92 ? 16.963 4.222 -15.550 1.00 98.31 92 LYS A CA 1
ATOM 769 C C . LYS A 1 92 ? 16.387 2.955 -14.927 1.00 98.31 92 LYS A C 1
ATOM 771 O O . LYS A 1 92 ? 15.776 3.009 -13.863 1.00 98.31 92 LYS A O 1
ATOM 776 N N . ALA A 1 93 ? 16.606 1.798 -15.549 1.00 98.19 93 ALA A N 1
ATOM 777 C CA . ALA A 1 93 ? 16.115 0.519 -15.044 1.00 98.19 93 ALA A CA 1
ATOM 778 C C . ALA A 1 93 ? 16.801 0.111 -13.735 1.00 98.19 93 ALA A C 1
ATOM 780 O O . ALA A 1 93 ? 16.140 -0.374 -12.811 1.00 98.19 93 ALA A O 1
ATOM 781 N N . ALA A 1 94 ? 18.114 0.325 -13.631 1.00 98.25 94 ALA A N 1
ATOM 782 C CA . ALA A 1 94 ? 18.859 0.082 -12.401 1.00 98.25 94 ALA A CA 1
ATOM 783 C C . ALA A 1 94 ? 18.376 1.002 -11.272 1.00 98.25 94 ALA A C 1
ATOM 785 O O . ALA A 1 94 ? 18.102 0.528 -10.164 1.00 98.25 94 ALA A O 1
ATOM 786 N N . GLU A 1 95 ? 18.215 2.292 -11.565 1.00 98.44 95 GLU A N 1
ATOM 787 C CA . GLU A 1 95 ? 17.746 3.287 -10.607 1.00 98.44 95 GLU A CA 1
ATOM 788 C C . GLU A 1 95 ? 16.315 3.011 -10.142 1.00 98.44 95 GLU A C 1
ATOM 790 O O . GLU A 1 95 ? 16.060 2.946 -8.938 1.00 98.44 95 GLU A O 1
ATOM 795 N N . TYR A 1 96 ? 15.397 2.745 -11.071 1.00 98.44 96 TYR A N 1
ATOM 796 C CA . TYR A 1 96 ? 14.014 2.418 -10.745 1.00 98.44 96 TYR A CA 1
ATOM 797 C C . TYR A 1 96 ? 13.917 1.184 -9.847 1.00 98.44 96 TYR A C 1
ATOM 799 O O . TYR A 1 96 ? 13.212 1.211 -8.841 1.00 98.44 96 TYR A O 1
ATOM 807 N N . ARG A 1 97 ? 14.664 0.108 -10.136 1.00 98.00 97 ARG A N 1
ATOM 808 C CA . ARG A 1 97 ? 14.655 -1.089 -9.278 1.00 98.00 97 ARG A CA 1
ATOM 809 C C . ARG A 1 97 ? 15.236 -0.819 -7.896 1.00 98.00 97 ARG A C 1
ATOM 811 O O . ARG A 1 97 ? 14.712 -1.334 -6.908 1.00 98.00 97 ARG A O 1
ATOM 818 N N . MET A 1 98 ? 16.298 -0.020 -7.807 1.00 98.38 98 MET A N 1
ATOM 819 C CA . MET A 1 98 ? 16.847 0.403 -6.520 1.00 98.38 98 MET A CA 1
ATOM 820 C C . MET A 1 98 ? 15.798 1.181 -5.713 1.00 98.38 98 MET A C 1
ATOM 822 O O . MET A 1 98 ? 15.566 0.857 -4.545 1.00 98.38 98 MET A O 1
ATOM 826 N N . LEU A 1 99 ? 15.143 2.170 -6.331 1.00 98.44 99 LEU A N 1
ATOM 827 C CA . LEU A 1 99 ? 14.086 2.958 -5.701 1.00 98.44 99 LEU A CA 1
ATOM 828 C C . LEU A 1 99 ? 12.888 2.089 -5.315 1.00 98.44 99 LEU A C 1
ATOM 830 O O . LEU A 1 99 ? 12.418 2.209 -4.193 1.00 98.44 99 LEU A O 1
ATOM 834 N N . PHE A 1 100 ? 12.468 1.148 -6.158 1.00 98.25 100 PHE A N 1
ATOM 835 C CA . PHE A 1 100 ? 11.387 0.203 -5.871 1.00 98.25 100 PHE A CA 1
ATOM 836 C C . PHE A 1 100 ? 11.648 -0.604 -4.591 1.00 98.25 100 PHE A C 1
ATOM 838 O O . PHE A 1 100 ? 10.798 -0.703 -3.706 1.00 98.25 100 PHE A O 1
ATOM 845 N N . HIS A 1 101 ? 12.848 -1.175 -4.459 1.00 97.81 101 HIS A N 1
ATOM 846 C CA . HIS A 1 101 ? 13.208 -1.933 -3.260 1.00 97.81 101 HIS A CA 1
ATOM 847 C C . HIS A 1 101 ? 13.303 -1.035 -2.023 1.00 97.81 101 HIS A C 1
ATOM 849 O O . HIS A 1 101 ? 12.917 -1.445 -0.926 1.00 97.81 101 HIS A O 1
ATOM 855 N N . LYS A 1 102 ? 13.783 0.200 -2.198 1.00 98.00 102 LYS A N 1
ATOM 856 C CA . LYS A 1 102 ? 13.845 1.190 -1.125 1.00 98.00 102 LYS A CA 1
ATOM 857 C C . LYS A 1 102 ? 12.451 1.639 -0.677 1.00 98.00 102 LYS A C 1
ATOM 859 O O . LYS A 1 102 ? 12.220 1.666 0.524 1.00 98.00 102 LYS A O 1
ATOM 864 N N . ALA A 1 103 ? 11.534 1.894 -1.609 1.00 97.88 103 ALA A N 1
ATOM 865 C CA . ALA A 1 103 ? 10.124 2.185 -1.359 1.00 97.88 103 ALA A CA 1
ATOM 866 C C . ALA A 1 103 ? 9.491 1.089 -0.497 1.00 97.88 103 ALA A C 1
ATOM 868 O O . ALA A 1 103 ? 8.991 1.364 0.589 1.00 97.88 103 ALA A O 1
ATOM 869 N N . GLY A 1 104 ? 9.606 -0.174 -0.925 1.00 97.62 104 GLY A N 1
ATOM 870 C CA . GLY A 1 104 ? 9.064 -1.305 -0.170 1.00 97.62 104 GLY A CA 1
ATOM 871 C C . GLY A 1 104 ? 9.643 -1.424 1.245 1.00 97.62 104 GLY A C 1
ATOM 872 O O . GLY A 1 104 ? 8.918 -1.748 2.182 1.00 97.62 104 GLY A O 1
ATOM 873 N N . LYS A 1 105 ? 10.938 -1.130 1.427 1.00 97.75 105 LYS A N 1
ATOM 874 C CA . LYS A 1 105 ? 11.561 -1.096 2.758 1.00 97.75 105 LYS A CA 1
ATOM 875 C C . LYS A 1 105 ? 11.017 0.055 3.611 1.00 97.75 105 LYS A C 1
ATOM 877 O O . LYS A 1 105 ? 10.605 -0.186 4.739 1.00 97.75 105 LYS A O 1
ATOM 882 N N . THR A 1 106 ? 10.977 1.271 3.074 1.00 97.88 106 THR A N 1
ATOM 883 C CA . THR A 1 106 ? 10.512 2.461 3.801 1.00 97.88 106 THR A CA 1
ATOM 884 C C . THR A 1 106 ? 9.037 2.364 4.187 1.00 97.88 106 THR A C 1
ATOM 886 O O . THR A 1 106 ? 8.677 2.708 5.308 1.00 97.88 106 THR A O 1
ATOM 889 N N . MET A 1 107 ? 8.179 1.819 3.325 1.00 97.62 107 MET A N 1
ATOM 890 C CA . MET A 1 107 ? 6.777 1.567 3.678 1.00 97.62 107 MET A CA 1
ATOM 891 C C . MET A 1 107 ? 6.646 0.556 4.823 1.00 97.62 107 MET A C 1
ATOM 893 O O . MET A 1 107 ? 5.856 0.763 5.737 1.00 97.62 107 MET A O 1
ATOM 897 N N . LYS A 1 108 ? 7.460 -0.508 4.838 1.00 97.81 108 LYS A N 1
ATOM 898 C CA . LYS A 1 108 ? 7.480 -1.468 5.957 1.00 97.81 108 LYS A CA 1
ATOM 899 C C . LYS A 1 108 ? 7.902 -0.829 7.278 1.00 97.81 108 LYS A C 1
ATOM 901 O O . LYS A 1 108 ? 7.282 -1.126 8.293 1.00 97.81 108 LYS A O 1
ATOM 906 N N . GLU A 1 109 ? 8.889 0.064 7.249 1.00 97.56 109 GLU A N 1
ATOM 907 C CA . GLU A 1 109 ? 9.295 0.860 8.417 1.00 97.56 109 GLU A CA 1
ATOM 908 C C . GLU A 1 109 ? 8.140 1.759 8.902 1.00 97.56 109 GLU A C 1
ATOM 910 O O . GLU A 1 109 ? 7.863 1.830 10.096 1.00 97.56 109 GLU A O 1
ATOM 915 N N . LYS A 1 110 ? 7.392 2.391 7.987 1.00 97.19 110 LYS A N 1
ATOM 916 C CA . LYS A 1 110 ? 6.198 3.181 8.339 1.00 97.19 110 LYS A CA 1
ATOM 917 C C . LYS A 1 110 ? 5.107 2.334 9.004 1.00 97.19 110 LYS A C 1
ATOM 919 O O . LYS A 1 110 ? 4.551 2.753 10.016 1.00 97.19 110 LYS A O 1
ATOM 924 N N . TYR A 1 111 ? 4.827 1.139 8.482 1.00 97.81 111 TYR A N 1
ATOM 925 C CA . TYR A 1 111 ? 3.868 0.215 9.101 1.00 97.81 111 TYR A CA 1
ATOM 926 C C . TYR A 1 111 ? 4.303 -0.250 10.494 1.00 97.81 111 TYR A C 1
ATOM 928 O O . TYR A 1 111 ? 3.456 -0.455 11.358 1.00 97.81 111 TYR A O 1
ATOM 936 N N . GLU A 1 112 ? 5.607 -0.400 10.730 1.00 98.00 112 GLU A N 1
ATOM 937 C CA . GLU A 1 112 ? 6.147 -0.702 12.058 1.00 98.00 112 GLU A CA 1
ATOM 938 C C . GLU A 1 112 ? 5.880 0.439 13.049 1.00 98.00 112 GLU A C 1
ATOM 940 O O . GLU A 1 112 ? 5.374 0.185 14.137 1.00 98.00 112 GLU A O 1
ATOM 945 N N . LEU A 1 113 ? 6.084 1.698 12.648 1.00 97.12 113 LEU A N 1
ATOM 946 C CA . LEU A 1 113 ? 5.739 2.851 13.490 1.00 97.12 113 LEU A CA 1
ATOM 947 C C . LEU A 1 113 ? 4.241 2.908 13.823 1.00 97.12 113 LEU A C 1
ATOM 949 O O . LEU A 1 113 ? 3.865 3.264 14.939 1.00 97.12 113 LEU A O 1
ATOM 953 N N . ILE A 1 114 ? 3.376 2.574 12.863 1.00 97.19 114 ILE A N 1
ATOM 954 C CA . ILE A 1 114 ? 1.924 2.517 13.086 1.00 97.19 114 ILE A CA 1
ATOM 955 C C . ILE A 1 114 ? 1.580 1.420 14.091 1.00 97.19 114 ILE A C 1
ATOM 957 O O . ILE A 1 114 ? 0.801 1.670 15.010 1.00 97.19 114 ILE A O 1
ATOM 961 N N . GLU A 1 115 ? 2.189 0.241 13.961 1.00 97.81 115 GLU A N 1
ATOM 962 C CA . GLU A 1 115 ? 2.020 -0.834 14.937 1.00 97.81 115 GLU A CA 1
ATOM 963 C C . GLU A 1 115 ? 2.413 -0.377 16.344 1.00 97.81 115 GLU A C 1
ATOM 965 O O . GLU A 1 115 ? 1.636 -0.539 17.282 1.00 97.81 115 GLU A O 1
ATOM 970 N N . GLU A 1 116 ? 3.582 0.248 16.491 1.00 98.06 116 GLU A N 1
ATOM 971 C CA . GLU A 1 116 ? 4.060 0.751 17.782 1.00 98.06 116 GLU A CA 1
ATOM 972 C C . GLU A 1 116 ? 3.096 1.776 18.396 1.00 98.06 116 GLU A C 1
ATOM 974 O O . GLU A 1 116 ? 2.893 1.798 19.613 1.00 98.06 116 GLU A O 1
ATOM 979 N N . LEU A 1 117 ? 2.477 2.634 17.576 1.00 97.31 117 LEU A N 1
ATOM 980 C CA . LEU A 1 117 ? 1.457 3.572 18.046 1.00 97.31 117 LEU A CA 1
ATOM 981 C C . LEU A 1 117 ? 0.210 2.844 18.552 1.00 97.31 117 LEU A C 1
ATOM 983 O O . LEU A 1 117 ? -0.307 3.207 19.610 1.00 97.31 117 LEU A O 1
ATOM 987 N N . ILE A 1 118 ? -0.257 1.826 17.827 1.00 97.31 118 ILE A N 1
ATOM 988 C CA . ILE A 1 118 ? -1.414 1.019 18.224 1.00 97.31 118 ILE A CA 1
ATOM 989 C C . ILE A 1 118 ? -1.117 0.272 19.529 1.00 97.31 118 ILE A C 1
ATOM 991 O O . ILE A 1 118 ? -1.910 0.371 20.462 1.00 97.31 118 ILE A O 1
ATOM 995 N N . GLU A 1 119 ? 0.026 -0.411 19.637 1.00 96.94 119 GLU A N 1
ATOM 996 C CA . GLU A 1 119 ? 0.425 -1.144 20.849 1.00 96.94 119 GLU A CA 1
ATOM 997 C C . GLU A 1 119 ? 0.556 -0.218 22.066 1.00 96.94 119 GLU A C 1
ATOM 999 O O . GLU A 1 119 ? 0.201 -0.592 23.184 1.00 96.94 119 GLU A O 1
ATOM 1004 N N . LYS A 1 120 ? 1.069 0.999 21.864 1.00 97.19 120 LYS A N 1
ATOM 1005 C CA . LYS A 1 120 ? 1.358 1.930 22.958 1.00 97.19 120 LYS A CA 1
ATOM 1006 C C . LYS A 1 120 ? 0.151 2.739 23.422 1.00 97.19 120 LYS A C 1
ATOM 1008 O O . LYS A 1 120 ? 0.081 3.078 24.603 1.00 97.19 120 LYS A O 1
ATOM 1013 N N . TYR A 1 121 ? -0.728 3.130 22.502 1.00 97.00 121 TYR A N 1
ATOM 1014 C CA . TYR A 1 121 ? -1.803 4.084 22.783 1.00 97.00 121 TYR A CA 1
ATOM 1015 C C . TYR A 1 121 ? -3.204 3.497 22.624 1.00 97.00 121 TYR A C 1
ATOM 1017 O O . TYR A 1 121 ? -4.140 4.084 23.155 1.00 97.00 121 TYR A O 1
ATOM 1025 N N . GLY A 1 122 ? -3.369 2.374 21.921 1.00 94.06 122 GLY A N 1
ATOM 1026 C CA . GLY A 1 122 ? -4.663 1.713 21.784 1.00 94.06 122 GLY A CA 1
ATOM 1027 C C . GLY A 1 122 ? -5.130 1.089 23.100 1.00 94.06 122 GLY A C 1
ATOM 1028 O O . GLY A 1 122 ? -4.354 0.472 23.825 1.00 94.06 122 GLY A O 1
ATOM 1029 N N . ASN A 1 123 ? -6.420 1.227 23.399 1.00 93.69 123 ASN A N 1
ATOM 1030 C CA . ASN A 1 123 ? -7.079 0.627 24.568 1.00 93.69 123 ASN A CA 1
ATOM 1031 C C . ASN A 1 123 ? -7.998 -0.556 24.221 1.00 93.69 123 ASN A C 1
ATOM 1033 O O . ASN A 1 123 ? -8.636 -1.109 25.113 1.00 93.69 123 ASN A O 1
ATOM 1037 N N . ALA A 1 124 ? -8.051 -0.958 22.950 1.00 94.75 124 ALA A N 1
ATOM 1038 C CA . ALA A 1 124 ? -8.931 -2.012 22.460 1.00 94.75 124 ALA A CA 1
ATOM 1039 C C . ALA A 1 124 ? -8.302 -2.788 21.299 1.00 94.75 124 ALA A C 1
ATOM 1041 O O . ALA A 1 124 ? -7.231 -2.434 20.798 1.00 94.75 124 ALA A O 1
ATOM 1042 N N . SER A 1 125 ? -8.992 -3.838 20.847 1.00 94.44 125 SER A N 1
ATOM 1043 C CA . SER A 1 125 ? -8.643 -4.531 19.608 1.00 94.44 125 SER A CA 1
ATOM 1044 C C . SER A 1 125 ? -8.610 -3.546 18.441 1.00 94.44 125 SER A C 1
ATOM 1046 O O . SER A 1 125 ? -9.434 -2.638 18.351 1.00 94.44 125 SER A O 1
ATOM 1048 N N . CYS A 1 126 ? -7.644 -3.731 17.548 1.00 96.88 126 CYS A N 1
ATOM 1049 C CA . CYS A 1 126 ? -7.452 -2.883 16.383 1.00 96.88 126 CYS A CA 1
ATOM 1050 C C . CYS A 1 126 ? -7.176 -3.766 15.172 1.00 96.88 126 CYS A C 1
ATOM 1052 O O . CYS A 1 126 ? -6.210 -4.538 15.201 1.00 96.88 126 CYS A O 1
ATOM 1054 N N . PHE A 1 127 ? -8.018 -3.638 14.147 1.00 97.44 127 PHE A N 1
ATOM 1055 C CA . PHE A 1 127 ? -7.805 -4.247 12.840 1.00 97.44 127 PHE A CA 1
ATOM 1056 C C . PHE A 1 127 ? -7.551 -3.179 11.791 1.00 97.44 127 PHE A C 1
ATOM 1058 O O . PHE A 1 127 ? -8.000 -2.037 11.916 1.00 97.44 127 PHE A O 1
ATOM 1065 N N . VAL A 1 128 ? -6.824 -3.577 10.757 1.00 97.19 128 VAL A N 1
ATOM 1066 C CA . VAL A 1 128 ? -6.456 -2.708 9.650 1.00 97.19 128 VAL A CA 1
ATOM 1067 C C . VAL A 1 128 ? -6.922 -3.304 8.331 1.00 97.19 128 VAL A C 1
ATOM 1069 O O . VAL A 1 128 ? -6.963 -4.525 8.181 1.00 97.19 128 VAL A O 1
ATOM 1072 N N . LEU A 1 129 ? -7.250 -2.451 7.369 1.00 95.94 129 LEU A N 1
ATOM 1073 C CA . LEU A 1 129 ? -7.605 -2.872 6.019 1.00 95.94 129 LEU A CA 1
ATOM 1074 C C . LEU A 1 129 ? -6.822 -2.019 5.011 1.00 95.94 129 LEU A C 1
ATOM 1076 O O . LEU A 1 129 ? -6.943 -0.796 5.070 1.00 95.94 129 LEU A O 1
ATOM 1080 N N . PRO A 1 130 ? -6.005 -2.615 4.124 1.00 95.50 130 PRO A N 1
ATOM 1081 C CA . PRO A 1 130 ? -5.201 -1.846 3.176 1.00 95.50 130 PRO A CA 1
ATOM 1082 C C . PRO A 1 130 ? -6.066 -1.178 2.100 1.00 95.50 130 PRO A C 1
ATOM 1084 O O . PRO A 1 130 ? -7.051 -1.767 1.65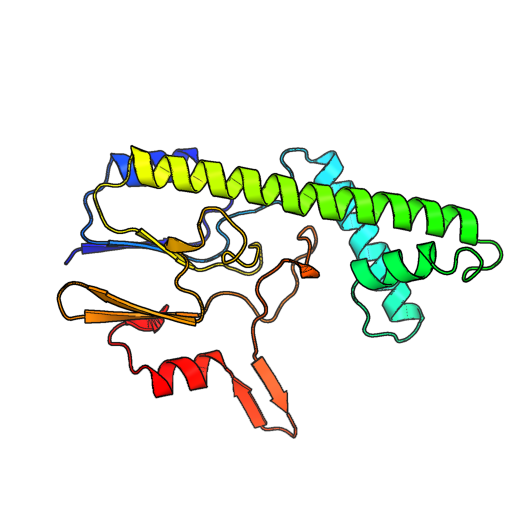2 1.00 95.50 130 PRO A O 1
ATOM 1087 N N . GLY A 1 131 ? -5.670 0.018 1.661 1.00 94.19 131 GLY A N 1
ATOM 1088 C CA . GLY A 1 131 ? -6.192 0.677 0.458 1.00 94.19 131 GLY A CA 1
ATOM 1089 C C . GLY A 1 131 ? -5.290 0.507 -0.770 1.00 94.19 131 GLY A C 1
ATOM 1090 O O . GLY A 1 131 ? -4.450 -0.393 -0.828 1.00 94.19 131 GLY A O 1
ATOM 1091 N N . ASN A 1 132 ? -5.446 1.381 -1.766 1.00 91.75 132 ASN A N 1
ATOM 1092 C CA . ASN A 1 132 ? -4.654 1.366 -3.005 1.00 91.75 132 ASN A CA 1
ATOM 1093 C C . ASN A 1 132 ? -3.267 1.989 -2.853 1.00 91.75 132 ASN A C 1
ATOM 1095 O O . ASN A 1 132 ? -2.417 1.814 -3.732 1.00 91.75 132 ASN A O 1
ATOM 1099 N N . TYR A 1 133 ? -3.032 2.724 -1.769 1.00 93.31 133 TYR A N 1
ATOM 1100 C CA . TYR A 1 133 ? -1.698 3.208 -1.425 1.00 93.31 133 TYR A CA 1
ATOM 1101 C C . TYR A 1 133 ? -0.883 2.198 -0.616 1.00 93.31 133 TYR A C 1
ATOM 1103 O O . TYR A 1 133 ? 0.320 2.386 -0.418 1.00 93.31 133 TYR A O 1
ATOM 1111 N N . ASP A 1 134 ? -1.519 1.122 -0.156 1.00 94.94 134 ASP A N 1
ATOM 1112 C CA . ASP A 1 134 ? -0.921 0.207 0.795 1.00 94.94 134 ASP A CA 1
ATOM 1113 C C . ASP A 1 134 ? -0.276 -1.020 0.155 1.00 94.94 134 ASP A C 1
ATOM 1115 O O . ASP A 1 134 ? -0.687 -1.538 -0.886 1.00 94.94 134 ASP A O 1
ATOM 1119 N N . LEU A 1 135 ? 0.758 -1.516 0.832 1.00 95.44 135 LEU A N 1
ATOM 1120 C CA . LEU A 1 135 ? 1.316 -2.824 0.527 1.00 95.44 135 LEU A CA 1
ATOM 1121 C C . LEU A 1 135 ? 0.365 -3.931 0.974 1.00 95.44 135 LEU A C 1
ATOM 1123 O O . LEU A 1 135 ? -0.464 -3.755 1.865 1.00 95.44 135 LEU A O 1
ATOM 1127 N N . ASP A 1 136 ? 0.583 -5.123 0.434 1.00 95.25 136 ASP A N 1
ATOM 1128 C CA . ASP A 1 136 ? 0.050 -6.339 1.024 1.00 95.25 136 ASP A CA 1
ATOM 1129 C C . ASP A 1 136 ? 0.564 -6.499 2.468 1.00 95.25 136 ASP A C 1
ATOM 1131 O O . ASP A 1 136 ? 1.741 -6.799 2.726 1.00 95.25 136 ASP A O 1
ATOM 1135 N N . LEU A 1 137 ? -0.345 -6.284 3.424 1.00 96.38 137 LEU A N 1
ATOM 1136 C CA . LEU A 1 137 ? -0.035 -6.233 4.850 1.00 96.38 137 LEU A CA 1
ATOM 1137 C C . LEU A 1 137 ? 0.407 -7.585 5.412 1.00 96.38 137 LEU A C 1
ATOM 1139 O O . LEU A 1 137 ? 1.068 -7.614 6.451 1.00 96.38 137 LEU A O 1
ATOM 1143 N N . ARG A 1 138 ? 0.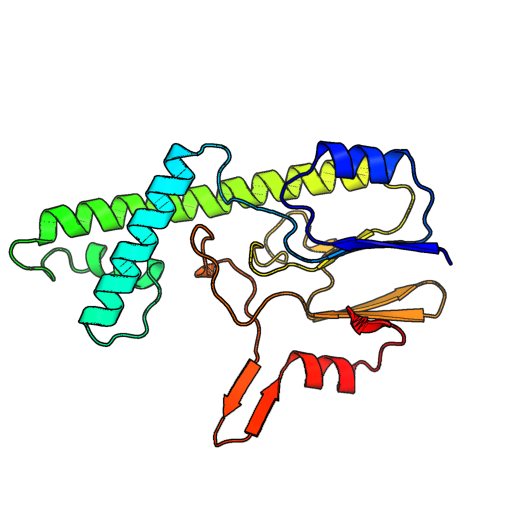156 -8.698 4.706 1.00 95.25 138 ARG A N 1
ATOM 1144 C CA . ARG A 1 138 ? 0.647 -10.035 5.087 1.00 95.25 138 ARG A CA 1
ATOM 1145 C C . ARG A 1 138 ? 2.168 -10.074 5.246 1.00 95.25 138 ARG A C 1
ATOM 1147 O O . ARG A 1 138 ? 2.685 -10.886 6.009 1.00 95.25 138 ARG A O 1
ATOM 1154 N N . TYR A 1 139 ? 2.885 -9.175 4.569 1.00 94.88 139 TYR A N 1
ATOM 1155 C CA . TYR A 1 139 ? 4.347 -9.084 4.602 1.00 94.88 139 TYR A CA 1
ATOM 1156 C C . TYR A 1 139 ? 4.879 -7.887 5.405 1.00 94.88 139 TYR A C 1
ATOM 1158 O O . TYR A 1 139 ? 6.032 -7.474 5.202 1.00 94.88 139 TYR A O 1
ATOM 1166 N N . THR A 1 140 ? 4.054 -7.315 6.286 1.00 96.94 140 THR A N 1
ATOM 1167 C CA . THR A 1 140 ? 4.380 -6.152 7.123 1.00 96.94 140 THR A CA 1
ATOM 1168 C C . THR A 1 140 ? 4.159 -6.455 8.609 1.00 96.94 140 THR A C 1
ATOM 1170 O O . THR A 1 140 ? 3.657 -7.518 8.995 1.00 96.94 140 THR A O 1
ATOM 1173 N N . ARG A 1 141 ? 4.543 -5.508 9.476 1.00 97.06 141 ARG A N 1
ATOM 1174 C CA . ARG A 1 141 ? 4.345 -5.627 10.927 1.00 97.06 141 ARG A CA 1
ATOM 1175 C C . ARG A 1 141 ? 2.857 -5.662 11.320 1.00 97.06 141 ARG A C 1
ATOM 1177 O O . ARG A 1 141 ? 2.522 -6.283 12.330 1.00 97.06 141 ARG A O 1
ATOM 1184 N N . LEU A 1 142 ? 1.982 -5.114 10.473 1.00 97.31 142 LEU A N 1
ATOM 1185 C CA . LEU A 1 142 ? 0.527 -5.099 10.649 1.00 97.31 142 LEU A CA 1
ATOM 1186 C C . LEU A 1 142 ? -0.170 -6.414 10.243 1.00 97.31 142 LEU A C 1
ATOM 1188 O O . LEU A 1 142 ? -1.378 -6.532 10.417 1.00 97.31 142 LEU A O 1
ATOM 1192 N N . SER A 1 143 ? 0.553 -7.422 9.741 1.00 97.06 143 SER A N 1
ATOM 1193 C CA . SER A 1 143 ? -0.001 -8.708 9.256 1.00 97.06 143 SER A CA 1
ATOM 1194 C C . SER A 1 143 ? -0.985 -9.412 10.201 1.00 97.06 143 SER A C 1
ATOM 1196 O O . SER A 1 143 ? -1.917 -10.080 9.750 1.00 97.06 143 SER A O 1
ATOM 1198 N N . HIS A 1 144 ? -0.792 -9.273 11.510 1.00 96.31 144 HIS A N 1
ATOM 1199 C CA . HIS A 1 144 ? -1.650 -9.876 12.531 1.00 96.31 144 HIS A CA 1
ATOM 1200 C C . HIS A 1 144 ? -2.932 -9.070 12.820 1.00 96.31 144 HIS A C 1
ATOM 1202 O O . HIS A 1 144 ? -3.844 -9.593 13.454 1.00 96.31 144 HIS A O 1
ATOM 1208 N N . ARG A 1 145 ? -2.998 -7.815 12.359 1.00 96.75 145 ARG A N 1
ATOM 1209 C CA . ARG A 1 145 ? -4.170 -6.923 12.430 1.00 96.75 145 ARG A CA 1
ATOM 1210 C C . ARG A 1 145 ? -4.910 -6.817 11.105 1.00 96.75 145 ARG A C 1
ATOM 1212 O O . ARG A 1 145 ? -6.030 -6.324 11.072 1.00 96.75 145 ARG A O 1
ATOM 1219 N N . ASP A 1 146 ? -4.259 -7.211 10.021 1.00 96.94 146 ASP A N 1
ATOM 1220 C CA . ASP A 1 146 ? -4.803 -7.180 8.672 1.00 96.94 146 ASP A CA 1
ATOM 1221 C C . ASP A 1 146 ? -6.099 -7.992 8.588 1.00 96.94 146 ASP A C 1
ATOM 1223 O O . ASP A 1 146 ? -6.093 -9.175 8.930 1.00 96.94 146 ASP A O 1
ATOM 1227 N N . LEU A 1 147 ? -7.175 -7.351 8.131 1.00 96.00 147 LEU A N 1
ATOM 1228 C CA . LEU A 1 147 ? -8.510 -7.920 7.967 1.00 96.00 147 LEU A CA 1
ATOM 1229 C C . LEU A 1 147 ? -8.816 -8.295 6.506 1.00 96.00 147 LEU A C 1
ATOM 1231 O O . LEU A 1 147 ? -9.872 -8.865 6.254 1.00 96.00 147 LEU A O 1
ATOM 1235 N N . HIS A 1 148 ? -7.923 -8.021 5.544 1.00 96.19 148 HIS A N 1
ATOM 1236 C CA . HIS A 1 148 ? -8.173 -8.362 4.142 1.00 96.19 148 HIS A CA 1
ATOM 1237 C C . HIS A 1 148 ? -8.341 -9.879 3.973 1.00 96.19 148 HIS A C 1
ATOM 1239 O O . HIS A 1 148 ? -7.476 -10.668 4.370 1.00 96.19 148 HIS A O 1
ATOM 1245 N N . HIS A 1 149 ? -9.470 -10.267 3.376 1.00 94.75 149 HIS A N 1
ATOM 1246 C CA . HIS A 1 149 ? -9.865 -11.652 3.130 1.00 94.75 149 HIS A CA 1
ATOM 1247 C C . HIS A 1 149 ? -9.912 -12.496 4.425 1.00 94.75 149 HIS A C 1
ATOM 1249 O O . HIS A 1 149 ? -9.523 -13.670 4.463 1.00 94.75 149 HIS A O 1
ATOM 1255 N N . LYS A 1 150 ? -10.359 -11.888 5.532 1.00 95.38 150 LYS A N 1
ATOM 1256 C CA . LYS A 1 150 ? -10.485 -12.541 6.845 1.00 95.38 150 LYS A CA 1
ATOM 1257 C C . LYS A 1 150 ? -11.784 -12.157 7.542 1.00 95.38 150 LYS A C 1
ATOM 1259 O O . LYS A 1 150 ? -12.332 -11.078 7.326 1.00 95.38 150 LYS A O 1
ATOM 1264 N N . GLU A 1 151 ? -12.240 -13.052 8.413 1.00 95.56 151 GLU A N 1
ATOM 1265 C CA . GLU A 1 151 ? -13.344 -12.819 9.340 1.00 95.56 151 GLU A CA 1
ATOM 1266 C C . GLU A 1 151 ? -12.848 -12.842 10.789 1.00 95.56 151 GLU A C 1
ATOM 1268 O O . GLU A 1 151 ? -11.897 -13.554 11.121 1.00 95.56 151 GLU A O 1
ATOM 1273 N N . VAL A 1 152 ? -13.488 -12.055 11.652 1.00 94.81 152 VAL A N 1
ATOM 1274 C CA . VAL A 1 152 ? -13.235 -12.040 13.095 1.00 94.81 152 VAL A CA 1
ATOM 1275 C C . VAL A 1 152 ? -14.552 -11.943 13.857 1.00 94.81 152 VAL A C 1
ATOM 1277 O O . VAL A 1 152 ? -15.434 -11.164 13.499 1.00 94.81 152 VAL A O 1
ATOM 1280 N N . ASP A 1 153 ? -14.676 -12.712 14.934 1.00 94.19 153 ASP A N 1
ATOM 1281 C CA . ASP A 1 153 ? -15.812 -12.641 15.852 1.00 94.19 153 ASP A CA 1
ATOM 1282 C C . ASP A 1 153 ? -15.455 -11.782 17.067 1.00 94.19 153 ASP A C 1
ATOM 1284 O O . ASP A 1 153 ? -14.503 -12.062 17.800 1.00 94.19 153 ASP A O 1
ATOM 1288 N N . LEU A 1 154 ? -16.250 -10.742 17.311 1.00 91.69 154 LEU A N 1
ATOM 1289 C CA . LEU A 1 154 ? -16.078 -9.824 18.432 1.00 91.69 154 LEU A CA 1
ATOM 1290 C C . LEU A 1 154 ? -17.420 -9.566 19.098 1.00 91.69 154 LEU A C 1
ATOM 1292 O O . LEU A 1 154 ? -18.345 -9.037 18.489 1.00 91.69 154 LEU A O 1
ATOM 1296 N N . ASN A 1 155 ? -17.527 -9.939 20.374 1.00 89.56 155 ASN A N 1
ATOM 1297 C CA . ASN A 1 155 ? -18.747 -9.777 21.171 1.00 89.56 155 ASN A CA 1
ATOM 1298 C C . ASN A 1 155 ? -20.005 -10.387 20.518 1.00 89.56 155 ASN A C 1
ATOM 1300 O O . ASN A 1 155 ? -21.106 -9.862 20.675 1.00 89.56 155 ASN A O 1
ATOM 1304 N N . GLY A 1 156 ? -19.836 -11.501 19.798 1.00 91.62 156 GLY A N 1
ATOM 1305 C CA . GLY A 1 156 ? -20.924 -12.199 19.108 1.00 91.62 156 GLY A CA 1
ATOM 1306 C C . GLY A 1 156 ? -21.364 -11.556 17.791 1.00 91.62 156 GLY A C 1
ATOM 1307 O O . GLY A 1 156 ? -22.406 -11.944 17.276 1.00 91.62 156 GLY A O 1
ATOM 1308 N N . LEU A 1 157 ? -20.603 -10.587 17.272 1.00 94.50 157 LEU A N 1
ATOM 1309 C CA . LEU A 1 157 ? -20.764 -10.033 15.931 1.00 94.50 157 LEU A CA 1
ATOM 1310 C C . LEU A 1 157 ? -19.607 -10.494 15.051 1.00 94.50 157 LEU A C 1
ATOM 1312 O O . LEU A 1 157 ? -18.444 -10.374 15.447 1.00 94.50 157 LEU A O 1
ATOM 1316 N N . LYS A 1 158 ? -19.938 -10.967 13.852 1.00 96.06 158 LYS A N 1
ATOM 1317 C CA . LYS A 1 158 ? -18.970 -11.354 12.833 1.00 96.06 158 LYS A CA 1
ATOM 1318 C C . LYS A 1 158 ? -18.628 -10.162 11.944 1.00 96.06 158 LYS A C 1
ATOM 1320 O O . LYS A 1 158 ? -19.491 -9.586 11.279 1.00 96.06 158 LYS A O 1
ATOM 1325 N N . PHE A 1 159 ? -17.347 -9.838 11.890 1.00 96.19 159 PHE A N 1
ATOM 1326 C CA . PHE A 1 159 ? -16.764 -8.816 11.032 1.00 96.19 159 PHE A CA 1
ATOM 1327 C C . PHE A 1 159 ? -16.004 -9.495 9.908 1.00 96.19 159 PHE A C 1
ATOM 1329 O O . PHE A 1 159 ? -15.318 -10.483 10.155 1.00 96.19 159 PHE A O 1
ATOM 1336 N N . ALA A 1 160 ? -16.055 -8.944 8.703 1.00 97.06 160 ALA A N 1
ATOM 1337 C CA . ALA A 1 160 ? -15.148 -9.348 7.638 1.00 97.06 160 ALA A CA 1
ATOM 1338 C C . ALA A 1 160 ? -14.714 -8.144 6.811 1.00 97.06 160 ALA A C 1
ATOM 1340 O O . ALA A 1 160 ? -15.480 -7.189 6.667 1.00 97.06 160 ALA A O 1
ATOM 1341 N N . GLY A 1 161 ? -13.495 -8.208 6.281 1.00 95.56 161 GLY A N 1
ATOM 1342 C CA . GLY A 1 161 ? -12.901 -7.128 5.503 1.00 95.56 161 GLY A CA 1
ATOM 1343 C C . GLY A 1 161 ? -12.329 -7.608 4.177 1.00 95.56 161 GLY A C 1
ATOM 1344 O O . GLY A 1 161 ? -11.779 -8.708 4.086 1.00 95.56 161 GLY A O 1
ATOM 1345 N N . TYR A 1 162 ? -12.409 -6.768 3.153 1.00 95.25 162 TYR A N 1
ATOM 1346 C CA . TYR A 1 162 ? -11.720 -6.990 1.887 1.00 95.25 162 TYR A CA 1
ATOM 1347 C C . TYR A 1 162 ? -11.064 -5.688 1.405 1.00 95.25 162 TYR A C 1
ATOM 1349 O O . TYR A 1 162 ? -11.716 -4.796 0.879 1.00 95.25 162 TYR A O 1
ATOM 1357 N N . GLY A 1 163 ? -9.749 -5.579 1.614 1.00 92.81 163 GLY A N 1
ATOM 1358 C CA . GLY A 1 163 ? -8.955 -4.403 1.240 1.00 92.81 163 GLY A CA 1
ATOM 1359 C C . GLY A 1 163 ? -8.409 -4.426 -0.189 1.00 92.81 163 GLY A C 1
ATOM 1360 O O . GLY A 1 163 ? -8.483 -5.441 -0.879 1.00 92.81 163 GLY A O 1
ATOM 1361 N N . GLY A 1 164 ? -7.784 -3.321 -0.583 1.00 89.69 164 GLY A N 1
ATOM 1362 C CA . GLY A 1 164 ? -7.246 -3.074 -1.920 1.00 89.69 164 GLY A CA 1
ATOM 1363 C C . GLY A 1 164 ? -8.193 -2.285 -2.818 1.00 89.69 164 GLY A C 1
ATOM 1364 O O . GLY A 1 164 ? -9.313 -1.960 -2.435 1.00 89.69 164 GLY A O 1
ATOM 1365 N N . ALA A 1 165 ? -7.734 -1.968 -4.028 1.00 85.69 165 ALA A N 1
ATOM 1366 C CA . ALA A 1 165 ? -8.568 -1.348 -5.052 1.00 85.69 165 ALA A CA 1
ATOM 1367 C C . ALA A 1 165 ? -8.184 -1.843 -6.456 1.00 85.69 165 ALA A C 1
ATOM 1369 O O . ALA A 1 165 ? -7.040 -2.253 -6.667 1.00 85.69 165 ALA A O 1
ATOM 1370 N N . PRO A 1 166 ? -9.093 -1.753 -7.444 1.00 82.88 166 PRO A N 1
ATOM 1371 C CA . PRO A 1 166 ? -8.840 -2.198 -8.818 1.00 82.88 166 PRO A CA 1
ATOM 1372 C C . PRO A 1 166 ? -7.913 -1.257 -9.612 1.00 82.88 166 PRO A C 1
ATOM 1374 O O . PRO A 1 166 ? -7.770 -1.403 -10.826 1.00 82.88 166 PRO A O 1
ATOM 1377 N N . ILE A 1 167 ? -7.300 -0.267 -8.956 1.00 84.25 167 ILE A N 1
ATOM 1378 C CA . ILE A 1 167 ? -6.429 0.733 -9.576 1.00 84.25 167 ILE A CA 1
ATOM 1379 C C . ILE A 1 167 ? -5.014 0.647 -9.008 1.00 84.25 167 ILE A C 1
ATOM 1381 O O . ILE A 1 167 ? -4.818 0.477 -7.806 1.00 84.25 167 ILE A O 1
ATOM 1385 N N . ALA A 1 168 ? -4.022 0.807 -9.883 1.00 84.38 168 ALA A N 1
ATOM 1386 C CA . ALA A 1 168 ? -2.639 0.996 -9.475 1.00 84.38 168 ALA A CA 1
ATOM 1387 C C . ALA A 1 168 ? -2.390 2.473 -9.144 1.00 84.38 168 ALA A C 1
ATOM 1389 O O . ALA A 1 168 ? -2.793 3.367 -9.892 1.00 84.38 168 ALA A O 1
ATOM 1390 N N . THR A 1 169 ? -1.690 2.720 -8.041 1.00 90.00 169 THR A N 1
ATOM 1391 C CA . THR A 1 169 ? -1.349 4.068 -7.582 1.00 90.00 169 THR A CA 1
ATOM 1392 C C . THR A 1 169 ? 0.086 4.398 -7.963 1.00 90.00 169 THR A C 1
ATOM 1394 O O . THR A 1 169 ? 1.021 3.705 -7.554 1.00 90.00 169 THR A O 1
ATOM 1397 N N . SER A 1 170 ? 0.281 5.473 -8.728 1.00 90.50 170 SER A N 1
ATOM 1398 C CA . SER A 1 170 ? 1.626 5.938 -9.074 1.00 90.50 170 SER A CA 1
ATOM 1399 C C . SER A 1 170 ? 2.398 6.353 -7.818 1.00 90.50 170 SER A C 1
ATOM 1401 O O . SER A 1 170 ? 1.845 6.936 -6.885 1.00 90.50 170 SER A O 1
ATOM 1403 N N . GLY A 1 171 ? 3.684 6.021 -7.771 1.00 93.12 171 GLY A N 1
ATOM 1404 C CA . GLY A 1 171 ? 4.544 6.240 -6.609 1.00 93.12 171 GLY A CA 1
ATOM 1405 C C . GLY A 1 171 ? 4.492 5.129 -5.559 1.00 93.12 171 GLY A C 1
ATOM 1406 O O . GLY A 1 171 ? 5.274 5.167 -4.607 1.00 93.12 171 GLY A O 1
ATOM 1407 N N . ILE A 1 172 ? 3.642 4.115 -5.743 1.00 94.94 172 ILE A N 1
ATOM 1408 C CA . ILE A 1 172 ? 3.596 2.908 -4.911 1.00 94.94 172 ILE A CA 1
ATOM 1409 C C . ILE A 1 172 ? 4.239 1.746 -5.677 1.00 94.94 172 ILE A C 1
ATOM 1411 O O . ILE A 1 172 ? 4.020 1.603 -6.884 1.00 94.94 172 ILE A O 1
ATOM 1415 N N . PRO A 1 173 ? 5.059 0.902 -5.020 1.00 95.06 173 PRO A N 1
ATOM 1416 C CA . PRO A 1 173 ? 5.633 -0.282 -5.645 1.00 95.06 173 PRO A CA 1
ATOM 1417 C C . PRO A 1 173 ? 4.539 -1.333 -5.895 1.00 95.06 173 PRO A C 1
ATOM 1419 O O . PRO A 1 173 ? 4.376 -2.271 -5.124 1.00 95.06 173 PRO A O 1
ATOM 1422 N N . GLU A 1 174 ? 3.807 -1.184 -6.998 1.00 91.50 174 GLU A N 1
ATOM 1423 C CA . GLU A 1 174 ? 2.592 -1.933 -7.369 1.00 91.50 174 GLU A CA 1
ATOM 1424 C C . GLU A 1 174 ? 2.687 -3.460 -7.245 1.00 91.50 174 GLU A C 1
ATOM 1426 O O . GLU A 1 174 ? 1.728 -4.113 -6.860 1.00 91.50 174 GLU A O 1
ATOM 1431 N N . LYS A 1 175 ? 3.863 -4.050 -7.483 1.00 92.19 175 LYS A N 1
ATOM 1432 C CA . LYS A 1 175 ? 4.069 -5.502 -7.350 1.00 92.19 175 LYS A CA 1
ATOM 1433 C C . LYS A 1 175 ? 4.065 -5.987 -5.891 1.00 92.19 175 LYS A C 1
ATOM 1435 O O . LYS A 1 175 ? 4.046 -7.186 -5.634 1.00 92.19 175 LYS A O 1
ATOM 1440 N N . LEU A 1 176 ? 4.166 -5.060 -4.943 1.00 94.44 176 LEU A N 1
ATOM 1441 C CA . LEU A 1 176 ? 4.071 -5.298 -3.504 1.00 94.44 176 LEU A CA 1
ATOM 1442 C C . LEU A 1 176 ? 2.719 -4.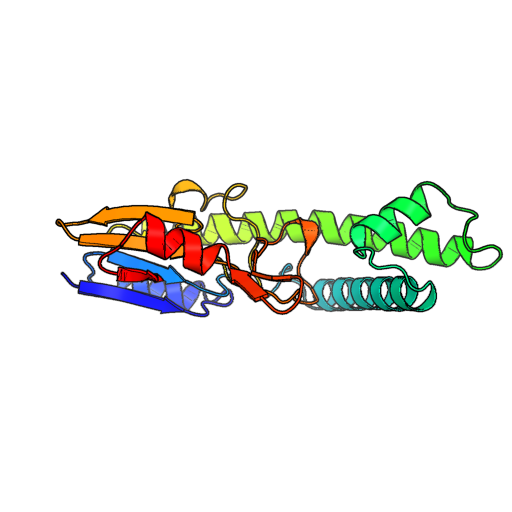843 -2.934 1.00 94.44 176 LEU A C 1
ATOM 1444 O O . LEU A 1 176 ? 2.474 -5.075 -1.750 1.00 94.44 176 LEU A O 1
ATOM 1448 N N . ALA A 1 177 ? 1.890 -4.167 -3.735 1.00 91.81 177 ALA A N 1
ATOM 1449 C CA . ALA A 1 177 ? 0.566 -3.716 -3.334 1.00 91.81 177 ALA A CA 1
ATOM 1450 C C . ALA A 1 177 ? -0.400 -4.899 -3.230 1.00 91.81 177 ALA A C 1
ATOM 1452 O O . ALA A 1 177 ? -0.205 -5.945 -3.859 1.00 91.81 177 ALA A O 1
ATOM 1453 N N . ILE A 1 178 ? -1.441 -4.735 -2.419 1.00 88.69 178 ILE A N 1
ATOM 1454 C CA . ILE A 1 178 ? -2.513 -5.722 -2.356 1.00 88.69 178 ILE A CA 1
ATOM 1455 C C . ILE A 1 178 ? -3.255 -5.762 -3.701 1.00 88.69 178 ILE A C 1
ATOM 1457 O O . ILE A 1 178 ? -3.510 -4.727 -4.316 1.00 88.69 178 ILE A O 1
ATOM 1461 N N . THR A 1 179 ? -3.563 -6.961 -4.193 1.00 84.88 179 THR A N 1
ATOM 1462 C CA . THR A 1 179 ? -4.300 -7.125 -5.452 1.00 84.88 179 THR A CA 1
ATOM 1463 C C . THR A 1 179 ? -5.789 -7.180 -5.157 1.00 84.88 179 THR A C 1
ATOM 1465 O O . THR A 1 179 ? -6.215 -7.946 -4.300 1.00 84.88 179 THR A O 1
ATOM 1468 N N . TYR A 1 180 ? -6.567 -6.376 -5.876 1.00 86.44 180 TYR A N 1
ATOM 1469 C CA . TYR A 1 180 ? -8.022 -6.429 -5.836 1.00 86.44 180 TYR A CA 1
ATOM 1470 C C . TYR A 1 180 ? -8.527 -7.282 -6.997 1.00 86.44 180 TYR A C 1
ATOM 1472 O O . TYR A 1 180 ? -8.284 -6.956 -8.163 1.00 86.44 180 TYR A O 1
ATOM 1480 N N . HIS A 1 181 ? -9.190 -8.391 -6.681 1.00 86.44 181 HIS A N 1
ATOM 1481 C CA . HIS A 1 181 ? -9.620 -9.372 -7.672 1.00 86.44 181 HIS A CA 1
ATOM 1482 C C . HIS A 1 181 ? -11.047 -9.095 -8.151 1.00 86.44 181 HIS A C 1
ATOM 1484 O O . HIS A 1 181 ? -11.999 -9.781 -7.784 1.00 86.44 181 HIS A O 1
ATOM 1490 N N . GLU A 1 182 ? -11.172 -8.086 -9.011 1.00 87.31 182 GLU A N 1
ATOM 1491 C CA . GLU A 1 182 ? -12.405 -7.794 -9.738 1.00 87.31 182 GLU A CA 1
ATOM 1492 C C . GLU A 1 182 ? -12.105 -7.607 -11.226 1.00 87.31 182 GLU A C 1
ATOM 1494 O O . GLU A 1 182 ? -11.193 -6.873 -11.618 1.00 87.31 182 GLU A O 1
ATOM 1499 N N . SER A 1 183 ? -12.852 -8.311 -12.068 1.00 83.38 183 SER A N 1
ATOM 1500 C CA . SER A 1 183 ? -12.677 -8.291 -13.516 1.00 83.38 183 SER A CA 1
ATOM 1501 C C . SER A 1 183 ? -14.017 -8.460 -14.220 1.00 83.38 183 SER A C 1
ATOM 1503 O O . SER A 1 183 ? -14.972 -9.025 -13.695 1.00 83.38 183 SER A O 1
ATOM 1505 N N . THR A 1 184 ? -14.112 -7.950 -15.446 1.00 81.50 184 THR A N 1
ATOM 1506 C CA . THR A 1 184 ? -15.216 -8.303 -16.341 1.00 81.50 184 THR A CA 1
ATOM 1507 C C . THR A 1 184 ? -14.736 -9.408 -17.272 1.00 81.50 184 THR A C 1
ATOM 1509 O O . THR A 1 184 ? -13.896 -9.160 -18.138 1.00 81.50 184 THR A O 1
ATOM 1512 N N . GLU A 1 185 ? -15.272 -10.613 -17.105 1.00 76.19 185 GLU A N 1
ATOM 1513 C CA . GLU A 1 185 ? -14.977 -11.779 -17.939 1.00 76.19 185 GLU A CA 1
ATOM 1514 C C . GLU A 1 185 ? -16.218 -12.130 -18.764 1.00 76.19 185 GLU A C 1
ATOM 1516 O O . GLU A 1 185 ? -17.304 -12.341 -18.228 1.00 76.19 185 GLU A O 1
ATOM 1521 N N . ASP A 1 186 ? -16.086 -12.123 -20.095 1.00 75.38 186 ASP A N 1
ATOM 1522 C CA . ASP A 1 186 ? -17.162 -12.468 -21.040 1.00 75.38 186 ASP A CA 1
ATOM 1523 C C . ASP A 1 186 ? -18.498 -11.721 -20.817 1.00 75.38 186 ASP A C 1
ATOM 1525 O O . ASP A 1 186 ? -19.584 -12.236 -21.083 1.00 75.38 186 ASP A O 1
ATOM 1529 N N . GLY A 1 187 ? -18.421 -10.471 -20.346 1.00 79.31 187 GLY A N 1
ATOM 1530 C CA . GLY A 1 187 ? -19.586 -9.623 -20.066 1.00 79.31 187 GLY A CA 1
ATOM 1531 C C . GLY A 1 187 ? -20.235 -9.854 -18.697 1.00 79.31 187 GLY A C 1
ATOM 1532 O O . GLY A 1 187 ? -21.189 -9.150 -18.372 1.00 79.31 187 GLY A O 1
ATOM 1533 N N . ASN A 1 188 ? -19.708 -10.780 -17.892 1.00 81.38 188 ASN A N 1
ATOM 1534 C CA . ASN A 1 188 ? -20.097 -10.983 -16.501 1.00 81.38 188 ASN A CA 1
ATOM 1535 C C . ASN A 1 188 ? -19.061 -10.349 -15.567 1.00 81.38 188 ASN A C 1
ATOM 1537 O O . ASN A 1 188 ? -17.858 -10.397 -15.828 1.00 81.38 188 ASN A O 1
ATOM 1541 N N . LEU A 1 189 ? -19.532 -9.736 -14.484 1.00 85.25 189 LEU A N 1
ATOM 1542 C CA . LEU A 1 189 ? -18.663 -9.237 -13.425 1.00 85.25 189 LEU A CA 1
ATOM 1543 C C . LEU A 1 189 ? -18.237 -10.421 -12.553 1.00 85.25 189 LEU A C 1
ATOM 1545 O O . LEU A 1 189 ? -19.090 -11.107 -11.996 1.00 85.25 189 LEU A O 1
ATOM 1549 N N . TYR A 1 190 ? -16.934 -10.655 -12.459 1.00 88.56 190 TYR A N 1
ATOM 1550 C CA . TYR A 1 190 ? -16.332 -11.483 -11.425 1.00 88.56 190 TYR A CA 1
ATOM 1551 C C . TYR A 1 190 ? -15.831 -10.562 -10.311 1.00 88.56 190 TYR A C 1
ATOM 1553 O O . TYR A 1 190 ? -15.077 -9.629 -10.591 1.00 88.56 190 TYR A O 1
ATOM 1561 N N . SER A 1 191 ? -16.237 -10.821 -9.067 1.00 91.62 191 SER A N 1
ATOM 1562 C CA . SER A 1 191 ? -15.808 -10.061 -7.891 1.00 91.62 191 SER A CA 1
ATOM 1563 C C . SER A 1 191 ? -15.496 -11.028 -6.745 1.00 91.62 191 SER A C 1
ATOM 1565 O O . SER A 1 191 ? -16.398 -11.531 -6.076 1.00 91.62 191 SER A O 1
ATOM 1567 N N . GLU A 1 192 ? -14.205 -11.287 -6.502 1.00 92.94 192 GLU A N 1
ATOM 1568 C CA . GLU A 1 192 ? -13.751 -12.021 -5.310 1.00 92.94 192 GLU A CA 1
ATOM 1569 C C . GLU A 1 192 ? -14.249 -11.376 -3.997 1.00 92.94 192 GLU A C 1
ATOM 1571 O O . GLU A 1 192 ? -14.658 -12.123 -3.106 1.00 92.94 192 GLU A O 1
ATOM 1576 N N . PRO A 1 193 ? -14.296 -10.029 -3.848 1.00 92.81 193 PRO A N 1
ATOM 1577 C CA . PRO A 1 193 ? -14.927 -9.412 -2.683 1.00 92.81 193 PRO A CA 1
ATOM 1578 C C . PRO A 1 193 ? -16.387 -9.844 -2.489 1.00 92.81 193 PRO A C 1
ATOM 1580 O O . PRO A 1 193 ? -16.789 -10.170 -1.369 1.00 92.81 193 PRO A O 1
ATOM 1583 N N . GLU A 1 194 ? -17.189 -9.860 -3.560 1.00 93.50 194 GLU A N 1
ATOM 1584 C CA . GLU A 1 194 ? -18.592 -10.286 -3.497 1.00 93.50 194 GLU A CA 1
ATOM 1585 C C . GLU A 1 194 ? -18.699 -11.753 -3.069 1.00 93.50 194 GLU A C 1
ATOM 1587 O O . GLU A 1 194 ? -19.370 -12.053 -2.076 1.00 93.50 194 GLU A O 1
ATOM 1592 N N . GLU A 1 195 ? -17.960 -12.646 -3.735 1.00 94.19 195 GLU A N 1
ATOM 1593 C CA . GLU A 1 195 ? -17.916 -14.074 -3.401 1.00 94.19 195 GLU A CA 1
ATOM 1594 C C . GLU A 1 195 ? -17.496 -14.307 -1.942 1.00 94.19 195 GLU A C 1
ATOM 1596 O O . GLU A 1 195 ? -18.118 -15.096 -1.222 1.00 94.19 195 GLU A O 1
ATOM 1601 N N . PHE A 1 196 ? -16.475 -13.588 -1.472 1.00 96.06 196 PHE A N 1
ATOM 1602 C CA . PHE A 1 196 ? -15.995 -13.659 -0.096 1.00 96.06 196 PHE A CA 1
ATOM 1603 C C . PHE A 1 196 ? -17.094 -13.285 0.909 1.00 96.06 196 PHE A C 1
ATOM 1605 O O . PHE A 1 196 ? -17.344 -14.025 1.870 1.00 96.06 196 PHE A O 1
ATOM 1612 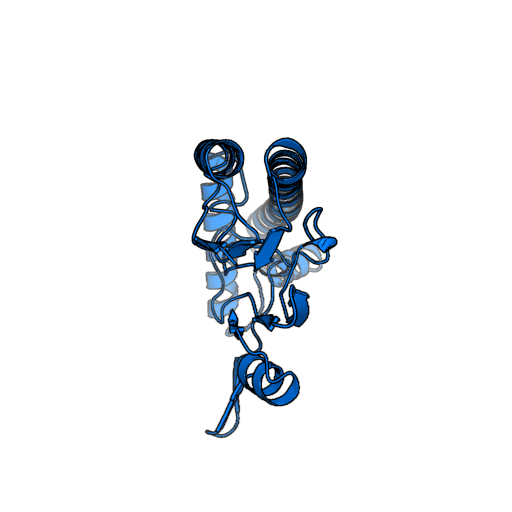N N . PHE A 1 197 ? -17.802 -12.173 0.690 1.00 96.44 197 PHE A N 1
ATOM 1613 C CA . PHE A 1 197 ? -18.864 -11.736 1.600 1.00 96.44 197 PHE A CA 1
ATOM 1614 C C . PHE A 1 197 ? -20.115 -12.621 1.542 1.00 96.44 197 PHE A C 1
ATOM 1616 O O . PHE A 1 197 ? -20.789 -12.784 2.567 1.00 96.44 197 PHE A O 1
ATOM 1623 N N . GLU A 1 198 ? -20.429 -13.219 0.392 1.00 95.50 198 GLU A N 1
ATOM 1624 C CA . GLU A 1 198 ? -21.518 -14.193 0.257 1.00 95.50 198 GLU A CA 1
ATOM 1625 C C . GLU A 1 198 ? -21.243 -15.503 1.006 1.00 95.50 198 GLU A C 1
ATOM 1627 O O . GLU A 1 198 ? -22.166 -16.088 1.593 1.00 95.50 198 GLU A O 1
ATOM 1632 N N . GLN A 1 199 ? -19.983 -15.947 1.013 1.00 94.94 199 GLN A N 1
ATOM 1633 C CA . GLN A 1 199 ? -19.538 -17.147 1.722 1.00 94.94 199 GLN A CA 1
ATOM 1634 C C . GLN A 1 199 ? -19.471 -16.922 3.237 1.00 94.94 199 GLN A C 1
ATOM 1636 O O . GLN A 1 199 ? -20.013 -17.715 4.009 1.00 94.94 199 GLN A O 1
ATOM 1641 N N . CYS A 1 200 ? -18.835 -15.831 3.664 1.00 94.75 200 CYS A N 1
ATOM 1642 C CA . CYS A 1 200 ? -18.598 -15.513 5.073 1.00 94.75 200 CYS A CA 1
ATOM 1643 C C . CYS A 1 200 ? -19.882 -15.101 5.817 1.00 94.75 200 CYS A C 1
ATOM 1645 O O . CYS A 1 200 ? -20.072 -15.448 6.991 1.00 94.75 200 CYS A O 1
ATOM 1647 N N . ARG A 1 201 ? -20.785 -14.394 5.117 1.00 95.81 201 ARG A N 1
ATOM 1648 C CA . ARG A 1 201 ? -22.027 -13.812 5.656 1.00 95.81 201 ARG A CA 1
ATOM 1649 C C . ARG A 1 201 ? -21.797 -13.055 6.974 1.00 95.81 201 ARG A C 1
ATOM 1651 O O . ARG A 1 201 ? -22.408 -13.406 7.984 1.00 95.81 201 ARG A O 1
ATOM 1658 N N . PRO A 1 202 ? -20.919 -12.037 6.986 1.00 96.88 202 PRO A N 1
ATOM 1659 C CA . PRO A 1 202 ? -20.653 -11.263 8.191 1.00 96.88 202 PRO A CA 1
ATOM 1660 C C . PRO A 1 202 ? -21.846 -10.376 8.549 1.00 96.88 202 PRO A C 1
ATOM 1662 O O . PRO A 1 202 ? -22.601 -9.939 7.673 1.00 96.88 202 PRO A O 1
ATOM 1665 N N . ASP A 1 203 ? -21.962 -10.058 9.835 1.00 96.12 203 ASP A N 1
ATOM 1666 C CA . ASP A 1 203 ? -22.902 -9.053 10.325 1.00 96.12 203 ASP A CA 1
ATOM 1667 C C . ASP A 1 203 ? -22.466 -7.646 9.893 1.00 96.12 203 ASP A C 1
ATOM 1669 O O . ASP A 1 203 ? -23.305 -6.780 9.640 1.00 96.12 203 ASP A O 1
ATOM 1673 N N . ILE A 1 204 ? -21.148 -7.417 9.790 1.00 93.94 204 ILE A N 1
ATOM 1674 C CA . ILE A 1 204 ? -20.555 -6.129 9.412 1.00 93.94 204 ILE A CA 1
ATOM 1675 C C . ILE A 1 204 ? -19.427 -6.343 8.387 1.00 93.94 204 ILE A C 1
ATOM 1677 O O . ILE A 1 204 ? -18.521 -7.148 8.606 1.00 93.94 204 ILE A O 1
ATOM 1681 N N . ARG A 1 205 ? -19.493 -5.615 7.264 1.00 92.50 205 ARG A N 1
ATOM 1682 C CA . ARG A 1 205 ? -18.575 -5.702 6.110 1.00 92.50 205 ARG A CA 1
ATOM 1683 C C . ARG A 1 205 ? -17.741 -4.429 5.991 1.00 92.50 205 ARG A C 1
ATOM 1685 O O . ARG A 1 205 ? -18.302 -3.349 6.183 1.00 92.50 205 ARG A O 1
ATOM 1692 N N . PHE A 1 206 ? -16.463 -4.571 5.644 1.00 86.81 206 PHE A N 1
ATOM 1693 C CA . PHE A 1 206 ? -15.509 -3.477 5.432 1.00 86.81 206 PHE A CA 1
ATOM 1694 C C . PHE A 1 206 ? -14.718 -3.646 4.142 1.00 86.81 206 PHE A C 1
ATOM 1696 O O . PHE A 1 206 ? -14.371 -4.803 3.812 1.00 86.81 206 PHE A O 1
#

Sequence (206 aa):
MKILFVTDIHDALKDLRVLLSSTDADLYLLCGDILYHAFYDEDKIYQFVCLQEEFYSEAKQQDRRIMPYDLATEMLRYPDRKGKDSEDWNLKAAEYRMLFHKAGKTMKEKYELIEELIEKYGNASCFVLPGNYDLDLRYTRLSHRDLHHKEVDLNGLKFAGYGGAPIATSGIPEKLAITYHESTEDGNLYSEPEEFFEQCRPDIRF